Protein AF-0000000072455694 (afdb_homodimer)

Sequence (336 aa):
MALRRCLRFSVVVPRLLLSRSVPSGTLCSPVNTHPGCRSTHLLLRACSSSSPRTDVSYEQLKQLLATRKAVVIDVREPWELREYGFIPGSINVPLGQVDTALQLCPDEFKEKYGGEMPLQTDNIVFTCLAGVRSKNARDLAFSLGYRGVQSYAGGWQDWAKNEEMTQGMALRRCLRFSVVVPRLLLSRSVPSGTLCSPVNTHPGCRSTHLLLRACSSSSPRTDVSYEQLKQLLATRKAVVIDVREPWELREYGFIPGSINVPLGQVDTALQLCPDEFKEKYGGEMPLQTDNIVFTCLAGVRSKNARDLAFSLGYRGVQSYAGGWQDWAKNEEMTQG

Foldseek 3Di:
DDDPVPDPDDPPPDDDDDPPPDDDDDPPDPDPPVPPPPPPPPPPPPPPPPVPQQADELVRVVVCQVVVQEAEEEQDDPVCCVVPNDDPRHWYHHLVCLLVLLVDDQVVNCVVTVDGRDDLAGAYEYAYAAQPSRVVSQVSSVVVRRDNHHYHRRHPVNNVVVVVVVVD/DDDPPPDPPPDDPDDDDDDDDDDDDDDDDPDPPVPPPPPPPPPPPPPPCPVPQQADELVRVVVCQVVVQEAEEEQDDPVCCVVPNDDPRHWYHHLVCLLVLLVDDQVVNCVVTVDGRDDLAGAYEYAYAAQPSRVVSQVSSVVVRRDNYHYHRRHPVNNVVVVVVVVD

Secondary structure (DSSP, 8-state):
------------PPP---------------------------------------B--HHHHHHHHHHT-SEEEE-S-HHHHHHH---TTPEE--HHHHHHHTTS-HHHHHHHHSSPPPPTTSEEEEE-SSSHHHHHHHHHHHHTT--EEEEETTHHHHHHHHHHHHH-/------------------------------------------------------B--HHHHHHHHHHT-SEEEE-S-HHHHHHH---TTPEE--HHHHHHHTTS-HHHHHHHHSSPPPPTTSEEEEE-SSSHHHHHHHHHHHHTT--EEEEETTHHHHHHHHHHHHH-

Solvent-accessible surface area (backbone atoms only — not comparable to full-atom values): 20156 Å² total; per-residue (Å²): 139,83,82,82,76,82,82,78,85,78,81,74,79,80,83,78,70,81,68,78,78,77,83,82,78,82,81,76,76,77,77,79,74,77,72,79,74,73,72,68,72,67,69,67,67,68,69,70,67,67,65,73,77,46,61,44,52,70,68,55,48,54,49,33,60,73,68,64,64,41,50,36,35,32,30,45,45,62,45,55,36,74,71,75,49,73,67,88,88,47,30,61,44,32,55,94,42,42,75,61,53,77,66,49,57,54,68,58,31,27,70,60,32,67,39,81,57,78,54,57,78,41,36,32,36,21,22,22,60,68,19,65,64,8,47,54,47,30,53,51,43,41,74,74,62,34,69,39,54,24,15,27,44,51,18,46,58,45,49,53,54,52,51,54,60,66,76,98,143,85,70,90,71,81,79,76,82,70,80,77,71,77,77,81,86,78,86,80,88,81,88,81,81,80,80,76,76,75,78,78,72,73,69,76,72,68,72,67,71,67,68,69,66,70,69,70,66,67,64,72,77,46,60,44,52,70,69,55,47,54,49,32,62,74,67,64,65,43,51,37,34,33,30,45,46,62,46,55,36,73,72,75,48,74,67,87,87,46,30,58,44,32,53,94,43,41,76,60,55,77,67,50,56,53,68,58,32,27,70,60,32,67,38,81,56,80,54,56,78,41,34,32,35,21,21,24,61,68,19,64,64,8,47,54,46,29,54,52,42,41,75,73,62,32,68,37,54,23,16,26,45,52,18,48,59,45,49,5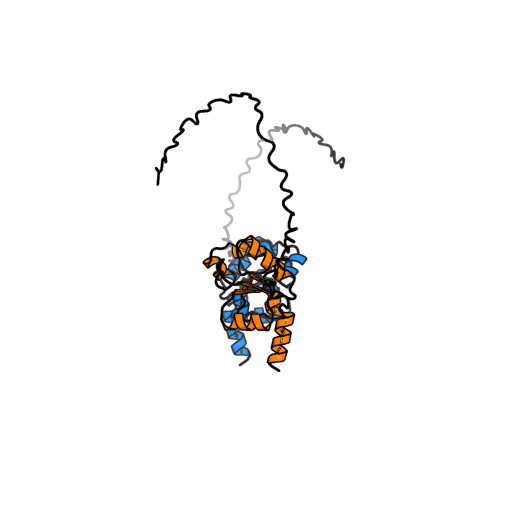3,53,52,50,53,59,65,75,95

Structure (mmCIF, N/CA/C/O backbone):
data_AF-0000000072455694-model_v1
#
loop_
_entity.id
_entity.type
_entity.pdbx_description
1 polymer 'Thiosulfate sulfurtransferase/rhodanese-like domain-containing protein 3'
#
loop_
_atom_site.group_PDB
_atom_site.id
_atom_site.type_symbol
_atom_site.label_atom_id
_atom_site.label_alt_id
_atom_site.label_comp_id
_atom_site.label_asym_id
_atom_site.label_entity_id
_atom_site.label_seq_id
_atom_site.pdbx_PDB_ins_code
_atom_site.Cartn_x
_atom_site.Cartn_y
_atom_site.Cartn_z
_atom_site.occupancy
_atom_site.B_iso_or_equiv
_atom_site.auth_seq_id
_atom_site.auth_comp_id
_atom_site.auth_asym_id
_atom_site.auth_atom_id
_atom_site.pdbx_PDB_model_num
ATOM 1 N N . MET A 1 1 ? -30.641 19.562 -27.625 1 24.5 1 MET A N 1
ATOM 2 C CA . MET A 1 1 ? -30.266 20.359 -28.781 1 24.5 1 MET A CA 1
ATOM 3 C C . MET A 1 1 ? -30.578 21.844 -28.547 1 24.5 1 MET A C 1
ATOM 5 O O . MET A 1 1 ? -31.547 22.375 -29.078 1 24.5 1 MET A O 1
ATOM 9 N N . ALA A 1 2 ? -30.172 22.359 -27.172 1 23.53 2 ALA A N 1
ATOM 10 C CA . ALA A 1 2 ? -30.766 23.5 -26.484 1 23.53 2 ALA A CA 1
ATOM 11 C C . ALA A 1 2 ? -30.344 24.812 -27.141 1 23.53 2 ALA A C 1
ATOM 13 O O . ALA A 1 2 ? -29.203 24.938 -27.609 1 23.53 2 ALA A O 1
ATOM 14 N N . LEU A 1 3 ? -31.188 25.844 -27.406 1 25 3 LEU A N 1
ATOM 15 C CA . LEU A 1 3 ? -31.469 27.078 -28.141 1 25 3 LEU A CA 1
ATOM 16 C C . LEU A 1 3 ? -30.688 28.25 -27.547 1 25 3 LEU A C 1
ATOM 18 O O . LEU A 1 3 ? -31.281 29.141 -26.953 1 25 3 LEU A O 1
ATOM 22 N N . ARG A 1 4 ? -29.5 28.094 -26.766 1 25.12 4 ARG A N 1
ATOM 23 C CA . ARG A 1 4 ? -29.047 29.25 -25.984 1 25.12 4 ARG A CA 1
ATOM 24 C C . ARG A 1 4 ? -28.5 30.344 -26.891 1 25.12 4 ARG A C 1
ATOM 26 O O . ARG A 1 4 ? -27.344 30.281 -27.312 1 25.12 4 ARG A O 1
ATOM 33 N N . ARG A 1 5 ? -29.281 31.031 -27.797 1 22.92 5 ARG A N 1
ATOM 34 C CA . ARG A 1 5 ? -28.891 31.938 -28.875 1 22.92 5 ARG A CA 1
ATOM 35 C C . ARG A 1 5 ? -28.531 33.312 -28.344 1 22.92 5 ARG A C 1
ATOM 37 O O . ARG A 1 5 ? -29.344 34.25 -28.406 1 22.92 5 ARG A O 1
ATOM 44 N N . CYS A 1 6 ? -27.906 33.406 -26.984 1 28.66 6 CYS A N 1
ATOM 45 C CA . CYS A 1 6 ? -27.969 34.75 -26.406 1 28.66 6 CYS A CA 1
ATOM 46 C C . CYS A 1 6 ? -27.328 35.781 -27.328 1 28.66 6 CYS A C 1
ATOM 48 O O . CYS A 1 6 ? -26.312 35.5 -27.969 1 28.66 6 CYS A O 1
ATOM 50 N N . LEU A 1 7 ? -27.891 37.062 -27.5 1 22.89 7 LEU A N 1
ATOM 51 C CA . LEU A 1 7 ? -27.969 38.281 -28.328 1 22.89 7 LEU A CA 1
ATOM 52 C C . LEU A 1 7 ? -26.719 39.125 -28.172 1 22.89 7 LEU A C 1
ATOM 54 O O . LEU A 1 7 ? -26.281 39.375 -27.047 1 22.89 7 LEU A O 1
ATOM 58 N N . ARG A 1 8 ? -25.781 39.25 -29.172 1 28.02 8 ARG A N 1
ATOM 59 C CA . ARG A 1 8 ? -24.484 39.812 -29.547 1 28.02 8 ARG A CA 1
ATOM 60 C C . ARG A 1 8 ? -24.562 41.344 -29.641 1 28.02 8 ARG A C 1
ATOM 62 O O . ARG A 1 8 ? -23.594 42 -30.078 1 28.02 8 ARG A O 1
ATOM 69 N N . PHE A 1 9 ? -25.484 42.188 -28.797 1 25.22 9 PHE A N 1
ATOM 70 C CA . PHE A 1 9 ? -25.641 43.5 -29.359 1 25.22 9 PHE A CA 1
ATOM 71 C C . PHE A 1 9 ? -24.359 44.312 -29.219 1 25.22 9 PHE A C 1
ATOM 73 O O . PHE A 1 9 ? -23.609 44.125 -28.25 1 25.22 9 PHE A O 1
ATOM 80 N N . SER A 1 10 ? -23.875 45.125 -30.297 1 30.48 10 SER A N 1
ATOM 81 C CA . SER A 1 10 ? -22.781 45.812 -30.953 1 30.48 10 SER A CA 1
ATOM 82 C C . SER A 1 10 ? -22.656 47.25 -30.453 1 30.48 10 SER A C 1
ATOM 84 O O . SER A 1 10 ? -23.188 48.188 -31.062 1 30.48 10 SER A O 1
ATOM 86 N N . VAL A 1 11 ? -22.859 47.562 -29.078 1 27.56 11 VAL A N 1
ATOM 87 C CA . VAL A 1 11 ? -23.109 48.969 -28.797 1 27.56 11 VAL A CA 1
ATOM 88 C C . VAL A 1 11 ? -21.859 49.781 -29.188 1 27.56 11 VAL A C 1
ATOM 90 O O . VAL A 1 11 ? -20.75 49.469 -28.734 1 27.56 11 VAL A O 1
ATOM 93 N N . VAL A 1 12 ? -21.938 50.656 -30.125 1 30.34 12 VAL A N 1
ATOM 94 C CA . VAL A 1 12 ? -21.141 51.531 -30.984 1 30.34 12 VAL A CA 1
ATOM 95 C C . VAL A 1 12 ? -20.609 52.719 -30.141 1 30.34 12 VAL A C 1
ATOM 97 O O . VAL A 1 12 ? -19.922 53.594 -30.672 1 30.34 12 VAL A O 1
ATOM 100 N N . VAL A 1 13 ? -20.531 52.625 -28.766 1 27.92 13 VAL A N 1
ATOM 101 C CA . VAL A 1 13 ? -20.609 53.938 -28.172 1 27.92 13 VAL A CA 1
ATOM 102 C C . VAL A 1 13 ? -19.438 54.781 -28.625 1 27.92 13 VAL A C 1
ATOM 104 O O . VAL A 1 13 ? -18.312 54.281 -28.734 1 27.92 13 VAL A O 1
ATOM 107 N N . PRO A 1 14 ? -19.75 56.125 -28.984 1 30.05 14 PRO A N 1
ATOM 108 C CA . PRO A 1 14 ? -19.078 57.188 -29.719 1 30.05 14 PRO A CA 1
ATOM 109 C C . PRO A 1 14 ? -17.812 57.688 -29.016 1 30.05 14 PRO A C 1
ATOM 111 O O . PRO A 1 14 ? -17.672 57.531 -27.812 1 30.05 14 PRO A O 1
ATOM 114 N N . ARG A 1 15 ? -16.938 58 -29.922 1 26.08 15 ARG A N 1
ATOM 115 C CA . ARG A 1 15 ? -15.547 58.469 -29.969 1 26.08 15 ARG A CA 1
ATOM 116 C C . ARG A 1 15 ? -15.344 59.656 -29.078 1 26.08 15 ARG A C 1
ATOM 118 O O . ARG A 1 15 ? -16.25 60.5 -28.922 1 26.08 15 ARG A O 1
ATOM 125 N N . LEU A 1 16 ? -14.258 59.75 -28.359 1 26.56 16 LEU A N 1
ATOM 126 C CA . LEU A 1 16 ? -13.422 60.281 -27.281 1 26.56 16 LEU A CA 1
ATOM 127 C C . LEU A 1 16 ? -13.07 61.75 -27.531 1 26.56 16 LEU A C 1
ATOM 129 O O . LEU A 1 16 ? -12.219 62.312 -26.844 1 26.56 16 LEU A O 1
ATOM 133 N N . LEU A 1 17 ? -13.938 62.531 -28.328 1 25.11 17 LEU A N 1
ATOM 134 C CA . LEU A 1 17 ? -13.039 63.531 -28.922 1 25.11 17 LEU A CA 1
ATOM 135 C C . LEU A 1 17 ? -12.594 64.562 -27.875 1 25.11 17 LEU A C 1
ATOM 137 O O . LEU A 1 17 ? -11.555 65.188 -28.031 1 25.11 17 LEU A O 1
ATOM 141 N N . LEU A 1 18 ? -13.328 64.688 -26.703 1 23.64 18 LEU A N 1
ATOM 142 C CA . LEU A 1 18 ? -13.438 66.125 -26.406 1 23.64 18 LEU A CA 1
ATOM 143 C C . LEU A 1 18 ? -12.109 66.625 -25.906 1 23.64 18 LEU A C 1
ATOM 145 O O . LEU A 1 18 ? -11.484 66.062 -25.016 1 23.64 18 LEU A O 1
ATOM 149 N N . SER A 1 19 ? -11.477 67.5 -26.703 1 24.59 19 SER A N 1
ATOM 150 C CA . SER A 1 19 ? -10.188 68.188 -26.781 1 24.59 19 SER A CA 1
ATOM 151 C C . SER A 1 19 ? -10 69.188 -25.625 1 24.59 19 SER A C 1
ATOM 153 O O . SER A 1 19 ? -8.914 69.688 -25.422 1 24.59 19 SER A O 1
ATOM 155 N N . ARG A 1 20 ? -11.125 69.375 -24.734 1 24.19 20 ARG A N 1
ATOM 156 C CA . ARG A 1 20 ? -11.109 70.812 -24.438 1 24.19 20 ARG A CA 1
ATOM 157 C C . ARG A 1 20 ? -9.867 71.188 -23.656 1 24.19 20 ARG A C 1
ATOM 159 O O . ARG A 1 20 ? -9.438 70.438 -22.766 1 24.19 20 ARG A O 1
ATOM 166 N N . SER A 1 21 ? -9.109 72.125 -24.141 1 27.7 21 SER A N 1
ATOM 167 C CA . SER A 1 21 ? -7.844 72.812 -23.938 1 27.7 21 SER A CA 1
ATOM 168 C C . SER A 1 21 ? -7.84 73.562 -22.609 1 27.7 21 SER A C 1
ATOM 170 O O . SER A 1 21 ? -8.539 74.562 -22.469 1 27.7 21 SER A O 1
ATOM 172 N N . VAL A 1 22 ? -8.195 72.875 -21.453 1 26.84 22 VAL A N 1
ATOM 173 C CA . VAL A 1 22 ? -8.445 73.688 -20.312 1 26.84 22 VAL A CA 1
ATOM 174 C C . VAL A 1 22 ? -7.207 74.562 -20.031 1 26.84 22 VAL A C 1
ATOM 176 O O . VAL A 1 22 ? -6.086 74.188 -20.375 1 26.84 22 VAL A O 1
ATOM 179 N N . PRO A 1 23 ? -7.523 75.75 -19.344 1 26.72 23 PRO A N 1
ATOM 180 C CA . PRO A 1 23 ? -6.895 77.062 -19.172 1 26.72 23 PRO A CA 1
ATOM 181 C C . PRO A 1 23 ? -5.645 77 -18.281 1 26.72 23 PRO A C 1
ATOM 183 O O . PRO A 1 23 ? -5.449 76 -17.547 1 26.72 23 PRO A O 1
ATOM 186 N N . SER A 1 24 ? -4.762 78 -18.406 1 27.52 24 SER A N 1
ATOM 187 C CA . SER A 1 24 ? -3.371 78.375 -18.219 1 27.52 24 SER A CA 1
ATOM 188 C C . SER A 1 24 ? -3.076 78.688 -16.75 1 27.52 24 SER A C 1
ATOM 190 O O . SER A 1 24 ? -1.951 79.062 -16.406 1 27.52 24 SER A O 1
ATOM 192 N N . GLY A 1 25 ? -4.113 78.438 -15.828 1 22.97 25 GLY A N 1
ATOM 193 C CA . GLY A 1 25 ? -3.984 79.5 -14.82 1 22.97 25 GLY A CA 1
ATOM 194 C C . GLY A 1 25 ? -2.627 79.5 -14.141 1 22.97 25 GLY A C 1
ATOM 195 O O . GLY A 1 25 ? -1.792 78.625 -14.406 1 22.97 25 GLY A O 1
ATOM 196 N N . THR A 1 26 ? -2.715 79.938 -12.734 1 26.88 26 THR A N 1
ATOM 197 C CA . THR A 1 26 ? -2.086 80.875 -11.805 1 26.88 26 THR A CA 1
ATOM 198 C C . THR A 1 26 ? -0.886 80.188 -11.117 1 26.88 26 THR A C 1
ATOM 200 O O . THR A 1 26 ? -0.909 79 -10.812 1 26.88 26 THR A O 1
ATOM 203 N N . LEU A 1 27 ? 0.328 80.75 -11.258 1 28.98 27 LEU A N 1
ATOM 204 C CA . LEU A 1 27 ? 1.731 80.5 -10.938 1 28.98 27 LEU A CA 1
ATOM 205 C C . LEU A 1 27 ? 1.935 80.438 -9.43 1 28.98 27 LEU A C 1
ATOM 207 O O . LEU A 1 27 ? 3.07 80.375 -8.953 1 28.98 27 LEU A O 1
ATOM 211 N N . CYS A 1 28 ? 0.891 79.938 -8.594 1 26.73 28 CYS A N 1
ATOM 212 C CA . CYS A 1 28 ? 1.132 80.312 -7.207 1 26.73 28 CYS A CA 1
ATOM 213 C C . CYS A 1 28 ? 2.447 79.75 -6.695 1 26.73 28 CYS A C 1
ATOM 215 O O . CYS A 1 28 ? 2.805 78.625 -7.027 1 26.73 28 CYS A O 1
ATOM 217 N N . SER A 1 29 ? 3.354 80.625 -6.164 1 27.62 29 SER A N 1
ATOM 218 C CA . SER A 1 29 ? 4.715 80.562 -5.645 1 27.62 29 SER A CA 1
ATOM 219 C C . SER A 1 29 ? 4.836 79.562 -4.516 1 27.62 29 SER A C 1
ATOM 221 O O . SER A 1 29 ? 4.098 79.625 -3.529 1 27.62 29 SER A O 1
ATOM 223 N N . PRO A 1 30 ? 5.102 78.312 -4.785 1 29.44 30 PRO A N 1
ATOM 224 C CA . PRO A 1 30 ? 5.125 77.25 -3.754 1 29.44 30 PRO A CA 1
ATOM 225 C C . PRO A 1 30 ? 6.141 77.5 -2.648 1 29.44 30 PRO A C 1
ATOM 227 O O . PRO A 1 30 ? 7.227 78.062 -2.92 1 29.44 30 PRO A O 1
ATOM 230 N N . VAL A 1 31 ? 5.633 78.125 -1.54 1 32.09 31 VAL A N 1
ATOM 231 C CA . VAL A 1 31 ? 6.395 78.312 -0.31 1 32.09 31 VAL A CA 1
ATOM 232 C C . VAL A 1 31 ? 7.113 77.062 0.062 1 32.09 31 VAL A C 1
ATOM 234 O O . VAL A 1 31 ? 6.539 75.938 -0.05 1 32.09 31 VAL A O 1
ATOM 237 N N . ASN A 1 32 ? 8.445 77 0.027 1 25.64 32 ASN A N 1
ATOM 238 C CA . ASN A 1 32 ? 9.477 75.938 0.203 1 25.64 32 ASN A CA 1
ATOM 239 C C . ASN A 1 32 ? 9.43 75.375 1.602 1 25.64 32 ASN A C 1
ATOM 241 O O . ASN A 1 32 ? 9.938 75.938 2.557 1 25.64 32 ASN A O 1
ATOM 245 N N . THR A 1 33 ? 8.273 75.312 2.375 1 31.38 33 THR A N 1
ATOM 246 C CA . THR A 1 33 ? 8.516 75 3.766 1 31.38 33 THR A CA 1
ATOM 247 C C . THR A 1 33 ? 9.188 73.625 3.859 1 31.38 33 THR A C 1
ATOM 249 O O . THR A 1 33 ? 8.703 72.625 3.275 1 31.38 33 THR A O 1
ATOM 252 N N . HIS A 1 34 ? 10.477 73.562 4.074 1 29.58 34 HIS A N 1
ATOM 253 C CA . HIS A 1 34 ? 11.344 72.375 4.246 1 29.58 34 HIS A CA 1
ATOM 254 C C . HIS A 1 34 ? 10.852 71.5 5.387 1 29.58 34 HIS A C 1
ATOM 256 O O . HIS A 1 34 ? 10.758 71.938 6.531 1 29.58 34 HIS A O 1
ATOM 262 N N . PRO A 1 35 ? 9.617 70.938 5.426 1 32.31 35 PRO A N 1
ATOM 263 C CA . PRO A 1 35 ? 9.336 70.188 6.66 1 32.31 35 PRO A CA 1
ATOM 264 C C . PRO A 1 35 ? 10.445 69.188 7.023 1 32.31 35 PRO A C 1
ATOM 266 O O . PRO A 1 35 ? 11.195 68.75 6.148 1 32.31 35 PRO A O 1
ATOM 269 N N . GLY A 1 36 ? 11.141 69.312 8.25 1 32.91 36 GLY A N 1
ATOM 270 C CA . GLY A 1 36 ? 12.031 68.375 8.898 1 32.91 36 GLY A CA 1
ATOM 271 C C . GLY A 1 36 ? 11.578 66.938 8.742 1 32.91 36 GLY A C 1
ATOM 272 O O . GLY A 1 36 ? 10.406 66.625 8.938 1 32.91 36 GLY A O 1
ATOM 273 N N . CYS A 1 37 ? 12.07 66.25 7.77 1 31.78 37 CYS A N 1
ATOM 274 C CA . CYS A 1 37 ? 11.797 64.875 7.461 1 31.78 37 CYS A CA 1
ATOM 275 C C . CYS A 1 37 ? 11.945 64 8.695 1 31.78 37 CYS A C 1
ATOM 277 O O . CYS A 1 37 ? 13.047 63.844 9.219 1 31.78 37 CYS A O 1
ATOM 279 N N . ARG A 1 38 ? 11.078 64.25 9.789 1 36.03 38 ARG A N 1
ATOM 280 C CA . ARG A 1 38 ? 11.094 63.188 10.805 1 36.03 38 ARG A CA 1
ATOM 281 C C . ARG A 1 38 ? 11.266 61.812 10.172 1 36.03 38 ARG A C 1
ATOM 283 O O . ARG A 1 38 ? 10.531 61.469 9.25 1 36.03 38 ARG A O 1
ATOM 290 N N . SER A 1 39 ? 12.531 61.438 10.094 1 36.34 39 SER A N 1
ATOM 291 C CA . SER A 1 39 ? 12.875 60.062 9.75 1 36.34 39 SER A CA 1
ATOM 292 C C . SER A 1 39 ? 11.953 59.062 10.445 1 36.34 39 SER A C 1
ATOM 294 O O . SER A 1 39 ? 11.992 58.938 11.672 1 36.34 39 SER A O 1
ATOM 296 N N . THR A 1 40 ? 10.68 59.156 10.125 1 37.78 40 THR A N 1
ATOM 297 C CA . THR A 1 40 ? 9.922 57.969 10.57 1 37.78 40 THR A CA 1
ATOM 298 C C . THR A 1 40 ? 10.742 56.719 10.391 1 37.78 40 THR A C 1
ATOM 300 O O . THR A 1 40 ? 11.109 56.344 9.273 1 37.78 40 THR A O 1
ATOM 303 N N . HIS A 1 41 ? 11.727 56.531 11.336 1 40.12 41 HIS A N 1
ATOM 304 C CA . HIS A 1 41 ? 12.18 55.156 11.43 1 40.12 41 HIS A CA 1
ATOM 305 C C . HIS A 1 41 ? 11.031 54.156 11.188 1 40.12 41 HIS A C 1
ATOM 307 O O . HIS A 1 41 ? 10.102 54.094 11.992 1 40.12 41 HIS A O 1
ATOM 313 N N . LEU A 1 42 ? 10.562 54.188 9.938 1 39.38 42 LEU A N 1
ATOM 314 C CA . LEU A 1 42 ? 9.773 53 9.648 1 39.38 42 LEU A CA 1
ATOM 315 C C . LEU A 1 42 ? 10.398 51.781 10.305 1 39.38 42 LEU A C 1
ATOM 317 O O . LEU A 1 42 ? 11.516 51.375 9.969 1 39.38 42 LEU A O 1
ATOM 321 N N . LEU A 1 43 ? 10.344 51.781 11.633 1 37.94 43 LEU A N 1
ATOM 322 C CA . LEU A 1 43 ? 10.547 50.438 12.172 1 37.94 43 LEU A CA 1
ATOM 323 C C . LEU A 1 43 ? 9.984 49.375 11.234 1 37.94 43 LEU A C 1
ATOM 325 O O . LEU A 1 43 ? 8.773 49.344 10.992 1 37.94 43 LEU A O 1
ATOM 329 N N . LEU A 1 44 ? 10.68 49.312 10.148 1 37.91 44 LEU A N 1
ATOM 330 C CA . LEU A 1 44 ? 10.422 48.031 9.477 1 37.91 44 LEU A CA 1
ATOM 331 C C . LEU A 1 44 ? 10.266 46.906 10.492 1 37.91 44 LEU A C 1
ATOM 333 O O . LEU A 1 44 ? 11.219 46.562 11.188 1 37.91 44 LEU A O 1
ATOM 337 N N . ARG A 1 45 ? 9.25 47.031 11.336 1 38.84 45 ARG A N 1
ATOM 338 C CA . ARG A 1 45 ? 8.922 45.781 11.984 1 38.84 45 ARG A CA 1
ATOM 339 C C . ARG A 1 45 ? 9.203 44.594 11.055 1 38.84 45 ARG A C 1
ATOM 341 O O . ARG A 1 45 ? 8.633 44.5 9.961 1 38.84 45 ARG A O 1
ATOM 348 N N . ALA A 1 46 ? 10.43 44.188 10.992 1 37.78 46 ALA A N 1
ATOM 349 C CA . ALA A 1 46 ? 10.648 42.812 10.492 1 37.78 46 ALA A CA 1
ATOM 350 C C . ALA A 1 46 ? 9.5 41.906 10.875 1 37.78 46 ALA A C 1
ATOM 352 O O . ALA A 1 46 ? 9.219 41.688 12.055 1 37.78 46 ALA A O 1
ATOM 353 N N . CYS A 1 47 ? 8.359 42.125 10.281 1 41.34 47 CYS A N 1
ATOM 354 C CA . CYS A 1 47 ? 7.438 41 10.367 1 41.34 47 CYS A CA 1
ATOM 355 C C . CYS A 1 47 ? 8.195 39.688 10.383 1 41.34 47 CYS A C 1
ATOM 357 O O . CYS A 1 47 ? 8.867 39.344 9.406 1 41.34 47 CYS A O 1
ATOM 359 N N . SER A 1 48 ? 8.984 39.469 11.406 1 37.34 48 SER A N 1
ATOM 360 C CA . SER A 1 48 ? 9.336 38.062 11.547 1 37.34 48 SER A CA 1
ATOM 361 C C . SER A 1 48 ? 8.234 37.156 11.008 1 37.34 48 SER A C 1
ATOM 363 O O . SER A 1 48 ? 7.129 37.094 11.555 1 37.34 48 SER A O 1
ATOM 365 N N . SER A 1 49 ? 7.902 37.219 9.781 1 38.16 49 SER A N 1
ATOM 366 C CA . SER A 1 49 ? 7.113 36.156 9.188 1 38.16 49 SER A CA 1
ATOM 367 C C . SER A 1 49 ? 7.398 34.812 9.875 1 38.16 49 SER A C 1
ATOM 369 O O . SER A 1 49 ? 8.484 34.25 9.711 1 38.16 49 SER A O 1
ATOM 371 N N . SER A 1 50 ? 7.285 34.719 11.133 1 37.75 50 SER A N 1
ATOM 372 C CA . SER A 1 50 ? 7.27 33.344 11.625 1 37.75 50 SER A CA 1
ATOM 373 C C . SER A 1 50 ? 6.699 32.375 10.578 1 37.75 50 SER A C 1
ATOM 375 O O . SER A 1 50 ? 5.555 32.562 10.148 1 37.75 50 SER A O 1
ATOM 377 N N . SER A 1 51 ? 7.398 32.062 9.633 1 44.03 51 SER A N 1
ATOM 378 C CA . SER A 1 51 ? 6.98 31.016 8.703 1 44.03 51 SER A CA 1
ATOM 379 C C . SER A 1 51 ? 6.035 30.031 9.375 1 44.03 51 SER A C 1
ATOM 381 O O . SER A 1 51 ? 6.305 29.562 10.484 1 44.03 51 SER A O 1
ATOM 383 N N . PRO A 1 52 ? 4.703 30.156 9.281 1 52.03 52 PRO A N 1
ATOM 384 C CA . PRO A 1 52 ? 3.811 29.172 9.898 1 52.03 52 PRO A CA 1
ATOM 385 C C . PRO A 1 52 ? 4.496 27.828 10.148 1 52.03 52 PRO A C 1
ATOM 387 O O . PRO A 1 52 ? 5.41 27.453 9.406 1 52.03 52 PRO A O 1
ATOM 390 N N . ARG A 1 53 ? 4.781 27.5 11.453 1 60.34 53 ARG A N 1
ATOM 391 C CA . ARG A 1 53 ? 5.43 26.25 11.852 1 60.34 53 ARG A CA 1
ATOM 392 C C . ARG A 1 53 ? 4.961 25.094 10.977 1 60.34 53 ARG A C 1
ATOM 394 O O . ARG A 1 53 ? 3.834 24.609 11.125 1 60.34 53 ARG A O 1
ATOM 401 N N . THR A 1 54 ? 5.594 24.953 9.891 1 81.62 54 THR A N 1
ATOM 402 C CA . THR A 1 54 ? 5.293 23.938 8.883 1 81.62 54 THR A CA 1
ATOM 403 C C . THR A 1 54 ? 5.668 22.547 9.383 1 81.62 54 THR A C 1
ATOM 405 O O . THR A 1 54 ? 5.262 21.547 8.797 1 81.62 54 THR A O 1
ATOM 408 N N . ASP A 1 55 ? 6.297 22.516 10.641 1 91.44 55 ASP A N 1
ATOM 409 C CA . ASP A 1 55 ? 6.684 21.219 11.188 1 91.44 55 ASP A CA 1
ATOM 410 C C . ASP A 1 55 ? 5.965 20.953 12.516 1 91.44 55 ASP A C 1
ATOM 412 O O . ASP A 1 55 ? 5.781 21.859 13.32 1 91.44 55 ASP A O 1
ATOM 416 N N . VAL A 1 56 ? 5.586 19.797 12.734 1 95.94 56 VAL A N 1
ATOM 417 C CA . VAL A 1 56 ? 4.902 19.359 13.945 1 95.94 56 VAL A CA 1
ATOM 418 C C . VAL A 1 56 ? 5.84 18.484 14.781 1 95.94 56 VAL A C 1
ATOM 420 O O . VAL A 1 56 ? 6.578 17.656 14.242 1 95.94 56 VAL A O 1
ATOM 423 N N . SER A 1 57 ? 5.863 18.75 16.125 1 96.31 57 SER A N 1
ATOM 424 C CA . SER A 1 57 ? 6.637 17.906 17.031 1 96.31 57 SER A CA 1
ATOM 425 C C . SER A 1 57 ? 5.887 16.625 17.375 1 96.31 57 SER A C 1
ATOM 427 O O . SER A 1 57 ? 4.703 16.484 17.047 1 96.31 57 SER A O 1
ATOM 429 N N . TYR A 1 58 ? 6.648 15.742 18.125 1 97.62 58 TYR A N 1
ATOM 430 C CA . TYR A 1 58 ? 6.055 14.492 18.578 1 97.62 58 TYR A CA 1
ATOM 431 C C . TYR A 1 58 ? 4.848 14.758 19.469 1 97.62 58 TYR A C 1
ATOM 433 O O . TYR A 1 58 ? 3.777 14.18 19.266 1 97.62 58 TYR A O 1
ATOM 441 N N . GLU A 1 59 ? 5.016 15.609 20.438 1 96.88 59 GLU A N 1
ATOM 442 C CA . GLU A 1 59 ? 3.955 15.898 21.391 1 96.88 59 GLU A CA 1
ATOM 443 C C . GLU A 1 59 ? 2.73 16.484 20.703 1 96.88 59 GLU A C 1
ATOM 445 O O . GLU A 1 59 ? 1.596 16.125 21.016 1 96.88 59 GLU A O 1
ATOM 450 N N . GLN A 1 60 ? 3.01 17.375 19.844 1 96.81 60 GLN A N 1
ATOM 451 C CA . GLN A 1 60 ? 1.919 17.984 19.109 1 96.81 60 GLN A CA 1
ATOM 452 C C . GLN A 1 60 ? 1.177 16.969 18.25 1 96.81 60 GLN A C 1
ATOM 454 O O . GLN A 1 60 ? -0.055 16.938 18.234 1 96.81 60 GLN A O 1
ATOM 459 N N . LEU A 1 61 ? 1.937 16.109 17.547 1 97.69 61 LEU A N 1
ATOM 460 C CA . LEU A 1 61 ? 1.317 15.086 16.703 1 97.69 61 LEU A CA 1
ATOM 461 C C . LEU A 1 61 ? 0.474 14.133 17.547 1 97.69 61 LEU A C 1
ATOM 463 O O . LEU A 1 61 ? -0.642 13.773 17.156 1 97.69 61 LEU A O 1
ATOM 467 N N . LYS A 1 62 ? 1.021 13.711 18.609 1 97 62 LYS A N 1
ATOM 468 C CA . LYS A 1 62 ? 0.297 12.812 19.5 1 97 62 LYS A CA 1
ATOM 469 C C . LYS A 1 62 ? -1.036 13.422 19.922 1 97 62 LYS A C 1
ATOM 471 O O . LYS A 1 62 ? -2.057 12.727 19.953 1 97 62 LYS A O 1
ATOM 476 N N . GLN A 1 63 ? -1.054 14.695 20.281 1 96.88 63 GLN A N 1
ATOM 477 C CA . GLN A 1 63 ? -2.273 15.391 20.688 1 96.88 63 GLN A CA 1
ATOM 478 C C . GLN A 1 63 ? -3.266 15.469 19.531 1 96.88 63 GLN A C 1
ATOM 480 O O . GLN A 1 63 ? -4.465 15.258 19.719 1 96.88 63 GLN A O 1
ATOM 485 N N . LEU A 1 64 ? -2.764 15.852 18.359 1 96.75 64 LEU A N 1
ATOM 486 C CA . LEU A 1 64 ? -3.611 15.945 17.172 1 96.75 64 LEU A CA 1
ATOM 487 C C . LEU A 1 64 ? -4.285 14.609 16.891 1 96.75 64 LEU A C 1
ATOM 489 O O . LEU A 1 64 ? -5.465 14.57 16.516 1 96.75 64 LEU A O 1
ATOM 493 N N . LEU A 1 65 ? -3.516 13.5 17 1 96.94 65 LEU A N 1
ATOM 494 C CA . LEU A 1 65 ? -4.039 12.156 16.781 1 96.94 65 LEU A CA 1
ATOM 495 C C . LEU A 1 65 ? -5.082 11.797 17.844 1 96.94 65 LEU A C 1
ATOM 497 O O . LEU A 1 65 ? -6.141 11.258 17.516 1 96.94 65 LEU A O 1
ATOM 501 N N . ALA A 1 66 ? -4.812 12.172 19.047 1 96.44 66 ALA A N 1
ATOM 502 C CA . ALA A 1 66 ? -5.699 11.844 20.172 1 96.44 66 ALA A CA 1
ATOM 503 C C . ALA A 1 66 ? -7.027 12.578 20.047 1 96.44 66 ALA A C 1
ATOM 505 O O . ALA A 1 66 ? -8.078 12.047 20.406 1 96.44 66 ALA A O 1
ATOM 506 N N . THR A 1 67 ? -7.016 13.805 19.516 1 97 67 THR A N 1
ATOM 507 C CA . THR A 1 67 ? -8.203 14.641 19.469 1 97 67 THR A CA 1
ATOM 508 C C . THR A 1 67 ? -8.852 14.57 18.078 1 97 67 THR A C 1
ATOM 510 O O . THR A 1 67 ? -9.891 15.188 17.844 1 97 67 THR A O 1
ATOM 513 N N . ARG A 1 68 ? -8.266 13.867 17.125 1 95.62 68 ARG A N 1
ATOM 514 C CA . ARG A 1 68 ? -8.75 13.727 15.75 1 95.62 68 ARG A CA 1
ATOM 515 C C . ARG A 1 68 ? -8.922 15.086 15.086 1 95.62 68 ARG A C 1
ATOM 517 O O . ARG A 1 68 ? -9.922 15.328 14.406 1 95.62 68 ARG A O 1
ATOM 524 N N . LYS A 1 69 ? -7.957 15.945 15.266 1 96.44 69 LYS A N 1
ATOM 525 C CA . LYS A 1 69 ? -8.039 17.312 14.734 1 96.44 69 LYS A CA 1
ATOM 526 C C . LYS A 1 69 ? -7.195 17.453 13.477 1 96.44 69 LYS A C 1
ATOM 528 O O . LYS A 1 69 ? -7.074 18.562 12.93 1 96.44 69 LYS A O 1
ATOM 533 N N . ALA A 1 70 ? -6.594 16.375 13.078 1 97.06 70 ALA A N 1
ATOM 534 C CA . ALA A 1 70 ? -5.801 16.391 11.852 1 97.06 70 ALA A CA 1
ATOM 535 C C . ALA A 1 70 ? -5.844 15.039 11.148 1 97.06 70 ALA A C 1
ATOM 537 O O . ALA A 1 70 ? -6.012 14.008 11.789 1 97.06 70 ALA A O 1
ATOM 538 N N . VAL A 1 71 ? -5.773 15.133 9.859 1 98.25 71 VAL A N 1
ATOM 539 C CA . VAL A 1 71 ? -5.523 13.93 9.07 1 98.25 71 VAL A CA 1
ATOM 540 C C . VAL A 1 71 ? -4.02 13.711 8.93 1 98.25 71 VAL A C 1
ATOM 542 O O . VAL A 1 71 ? -3.301 14.578 8.438 1 98.25 71 VAL A O 1
ATOM 545 N N . VAL A 1 72 ? -3.535 12.594 9.43 1 98.69 72 VAL A N 1
ATOM 546 C CA . VAL A 1 72 ? -2.115 12.273 9.328 1 98.69 72 VAL A CA 1
ATOM 547 C C . VAL A 1 72 ? -1.879 11.32 8.164 1 98.69 72 VAL A C 1
ATOM 549 O O . VAL A 1 72 ? -2.496 10.25 8.094 1 98.69 72 VAL A O 1
ATOM 552 N N . ILE A 1 73 ? -1.031 11.742 7.234 1 98.81 73 ILE A N 1
ATOM 553 C CA . ILE A 1 73 ? -0.77 10.961 6.027 1 98.81 73 ILE A CA 1
ATOM 554 C C . ILE A 1 73 ? 0.697 10.539 5.996 1 98.81 73 ILE A C 1
ATOM 556 O O . ILE A 1 73 ? 1.593 11.383 5.965 1 98.81 73 ILE A O 1
ATOM 560 N N . ASP A 1 74 ? 0.89 9.234 6.059 1 98.81 74 ASP A N 1
ATOM 561 C CA . ASP A 1 74 ? 2.211 8.641 5.863 1 98.81 74 ASP A CA 1
ATOM 562 C C . ASP A 1 74 ? 2.504 8.438 4.379 1 98.81 74 ASP A C 1
ATOM 564 O O . ASP A 1 74 ? 1.79 7.703 3.695 1 98.81 74 ASP A O 1
ATOM 568 N N . VAL A 1 75 ? 3.635 9.047 3.908 1 98.88 75 VAL A N 1
ATOM 569 C CA . VAL A 1 75 ? 3.834 9.102 2.465 1 98.88 75 VAL A CA 1
ATOM 570 C C . VAL A 1 75 ? 4.879 8.07 2.049 1 98.88 75 VAL A C 1
ATOM 572 O O . VAL A 1 75 ? 5.367 8.094 0.915 1 98.88 75 VAL A O 1
ATOM 575 N N . ARG A 1 76 ? 5.297 7.133 2.848 1 98.75 76 ARG A N 1
ATOM 576 C CA . ARG A 1 76 ? 6.203 6.043 2.504 1 98.75 76 ARG A CA 1
ATOM 577 C C . ARG A 1 76 ? 5.5 5 1.642 1 98.75 76 ARG A C 1
ATOM 579 O O . ARG A 1 76 ? 4.273 5.016 1.513 1 98.75 76 ARG A O 1
ATOM 586 N N . GLU A 1 77 ? 6.301 4.195 1.08 1 98.31 77 GLU A N 1
ATOM 587 C CA . GLU A 1 77 ? 5.719 3.057 0.375 1 98.31 77 GLU A CA 1
ATOM 588 C C . GLU A 1 77 ? 5.062 2.082 1.349 1 98.31 77 GLU A C 1
ATOM 590 O O . GLU A 1 77 ? 5.562 1.867 2.453 1 98.31 77 GLU A O 1
ATOM 595 N N . PRO A 1 78 ? 3.963 1.39 0.904 1 98.5 78 PRO A N 1
ATOM 596 C CA . PRO A 1 78 ? 3.197 0.539 1.818 1 98.5 78 PRO A CA 1
ATOM 597 C C . PRO A 1 78 ? 4.055 -0.549 2.467 1 98.5 78 PRO A C 1
ATOM 599 O O . PRO A 1 78 ? 3.857 -0.875 3.639 1 98.5 78 PRO A O 1
ATOM 602 N N . TRP A 1 79 ? 5.008 -1.105 1.73 1 97.19 79 TRP A N 1
ATOM 603 C CA . TRP A 1 79 ? 5.816 -2.193 2.271 1 97.19 79 TRP A CA 1
ATOM 604 C C . TRP A 1 79 ? 6.656 -1.712 3.451 1 97.19 79 TRP A C 1
ATOM 606 O O . TRP A 1 79 ? 6.934 -2.479 4.375 1 97.19 79 TRP A O 1
ATOM 616 N N . GLU A 1 80 ? 7.102 -0.443 3.477 1 97.62 80 GLU A N 1
ATOM 617 C CA . GLU A 1 80 ? 7.852 0.131 4.59 1 97.62 80 GLU A CA 1
ATOM 618 C C . GLU A 1 80 ? 7.035 0.101 5.879 1 97.62 80 GLU A C 1
ATOM 620 O O . GLU A 1 80 ? 7.57 -0.183 6.953 1 97.62 80 GLU A O 1
ATOM 625 N N . LEU A 1 81 ? 5.773 0.398 5.754 1 97.88 81 LEU A N 1
ATOM 626 C CA . LEU A 1 81 ? 4.895 0.406 6.918 1 97.88 81 LEU A CA 1
ATOM 627 C C . LEU A 1 81 ? 4.711 -1.004 7.473 1 97.88 81 LEU A C 1
ATOM 629 O O . LEU A 1 81 ? 4.699 -1.201 8.688 1 97.88 81 LEU A O 1
ATOM 633 N N . ARG A 1 82 ? 4.574 -1.931 6.559 1 94.81 82 ARG A N 1
ATOM 634 C CA . ARG A 1 82 ? 4.41 -3.322 6.969 1 94.81 82 ARG A CA 1
ATOM 635 C C . ARG A 1 82 ? 5.668 -3.844 7.648 1 94.81 82 ARG A C 1
ATOM 637 O O . ARG A 1 82 ? 5.59 -4.609 8.617 1 94.81 82 ARG A O 1
ATOM 644 N N . GLU A 1 83 ? 6.785 -3.363 7.16 1 94.19 83 GLU A N 1
ATOM 645 C CA . GLU A 1 83 ? 8.062 -3.895 7.629 1 94.19 83 GLU A CA 1
ATOM 646 C C . GLU A 1 83 ? 8.492 -3.223 8.93 1 94.19 83 GLU A C 1
ATOM 648 O O . GLU A 1 83 ? 8.961 -3.891 9.852 1 94.19 83 GLU A O 1
ATOM 653 N N . TYR A 1 84 ? 8.266 -1.905 9.031 1 94.88 84 TYR A N 1
ATOM 654 C CA . TYR A 1 84 ? 8.898 -1.183 10.133 1 94.88 84 TYR A CA 1
ATOM 655 C C . TYR A 1 84 ? 7.863 -0.666 11.117 1 94.88 84 TYR A C 1
ATOM 657 O O . TYR A 1 84 ? 8.195 -0.302 12.25 1 94.88 84 TYR A O 1
ATOM 665 N N . GLY A 1 85 ? 6.668 -0.635 10.609 1 95.06 85 GLY A N 1
ATOM 666 C CA . GLY A 1 85 ? 5.633 -0.073 11.461 1 95.06 85 GLY A CA 1
ATOM 667 C C . GLY 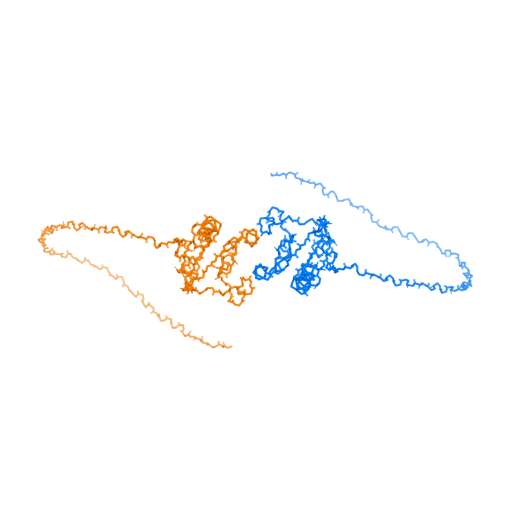A 1 85 ? 5.117 1.268 10.969 1 95.06 85 GLY A C 1
ATOM 668 O O . GLY A 1 85 ? 5.656 1.834 10.016 1 95.06 85 GLY A O 1
ATOM 669 N N . PHE A 1 86 ? 4.07 1.688 11.602 1 96.69 86 PHE A N 1
ATOM 670 C CA . PHE A 1 86 ? 3.424 2.93 11.195 1 96.69 86 PHE A CA 1
ATOM 671 C C . PHE A 1 86 ? 2.785 3.627 12.383 1 96.69 86 PHE A C 1
ATOM 673 O O . PHE A 1 86 ? 2.65 3.033 13.461 1 96.69 86 PHE A O 1
ATOM 680 N N . ILE A 1 87 ? 2.488 4.891 12.172 1 97.12 87 ILE A N 1
ATOM 681 C CA . ILE A 1 87 ? 1.783 5.672 13.188 1 97.12 87 ILE A CA 1
ATOM 682 C C . ILE A 1 87 ? 0.303 5.297 13.188 1 97.12 87 ILE A C 1
ATOM 684 O O . ILE A 1 87 ? -0.394 5.488 12.188 1 97.12 87 ILE A O 1
ATOM 688 N N . PRO A 1 88 ? -0.191 4.781 14.383 1 96.31 88 PRO A N 1
ATOM 689 C CA . PRO A 1 88 ? -1.617 4.449 14.43 1 96.31 88 PRO A CA 1
ATOM 690 C C . PRO A 1 88 ? -2.512 5.652 14.148 1 96.31 88 PRO A C 1
ATOM 692 O O . PRO A 1 88 ? -2.256 6.75 14.656 1 96.31 88 PRO A O 1
ATOM 695 N N . GLY A 1 89 ? -3.566 5.418 13.312 1 96.12 89 GLY A N 1
ATOM 696 C CA . GLY A 1 89 ? -4.477 6.5 12.977 1 96.12 89 GLY A CA 1
ATOM 697 C C . GLY A 1 89 ? -4.09 7.242 11.711 1 96.12 89 GLY A C 1
ATOM 698 O O . GLY A 1 89 ? -4.84 8.086 11.227 1 96.12 89 GLY A O 1
ATOM 699 N N . SER A 1 90 ? -2.98 6.93 11.18 1 98.12 90 SER A N 1
ATOM 700 C CA . SER A 1 90 ? -2.531 7.582 9.953 1 98.12 90 SER A CA 1
ATOM 701 C C . SER A 1 90 ? -3.07 6.867 8.719 1 98.12 90 SER A C 1
ATOM 703 O O . SER A 1 90 ? -3.408 5.684 8.781 1 98.12 90 SER A O 1
ATOM 705 N N . ILE A 1 91 ? -3.16 7.613 7.621 1 98.56 91 ILE A N 1
ATOM 706 C CA . ILE A 1 91 ? -3.48 7.094 6.297 1 98.56 91 ILE A CA 1
ATOM 707 C C . ILE A 1 91 ? -2.207 6.984 5.461 1 98.56 91 ILE A C 1
ATOM 709 O O . ILE A 1 91 ? -1.355 7.875 5.5 1 98.56 91 ILE A O 1
ATOM 713 N N . ASN A 1 92 ? -2.09 5.898 4.719 1 98.81 92 ASN A N 1
ATOM 714 C CA . ASN A 1 92 ? -0.916 5.75 3.867 1 98.81 92 ASN A CA 1
ATOM 715 C C . ASN A 1 92 ? -1.217 6.137 2.422 1 98.81 92 ASN A C 1
ATOM 717 O O . ASN A 1 92 ? -2.092 5.547 1.786 1 98.81 92 ASN A O 1
ATOM 721 N N . VAL A 1 93 ? -0.533 7.145 1.946 1 98.81 93 VAL A N 1
ATOM 722 C CA . VAL A 1 93 ? -0.52 7.582 0.554 1 98.81 93 VAL A CA 1
ATOM 723 C C . VAL A 1 93 ? 0.92 7.805 0.096 1 98.81 93 VAL A C 1
ATOM 725 O O . VAL A 1 93 ? 1.519 8.844 0.39 1 98.81 93 VAL A O 1
ATOM 728 N N . PRO A 1 94 ? 1.445 6.887 -0.654 1 98.81 94 PRO A N 1
ATOM 729 C CA . PRO A 1 94 ? 2.828 7.086 -1.094 1 98.81 94 PRO A CA 1
ATOM 730 C C . PRO A 1 94 ? 3.043 8.438 -1.777 1 98.81 94 PRO A C 1
ATOM 732 O O . PRO A 1 94 ? 2.17 8.906 -2.514 1 98.81 94 PRO A O 1
ATOM 735 N N . LEU A 1 95 ? 4.262 8.969 -1.559 1 98.69 95 LEU A N 1
ATOM 736 C CA . LEU A 1 95 ? 4.57 10.297 -2.09 1 98.69 95 LEU A CA 1
ATOM 737 C C . LEU A 1 95 ? 4.254 10.367 -3.58 1 98.69 95 LEU A C 1
ATOM 739 O O . LEU A 1 95 ? 3.688 11.359 -4.051 1 98.69 95 LEU A O 1
ATOM 743 N N . GLY A 1 96 ? 4.586 9.297 -4.305 1 97.62 96 GLY A N 1
ATOM 744 C CA . GLY A 1 96 ? 4.387 9.297 -5.746 1 97.62 96 GLY A CA 1
ATOM 745 C C . GLY A 1 96 ? 2.928 9.367 -6.145 1 97.62 96 GLY A C 1
ATOM 746 O O . GLY A 1 96 ? 2.609 9.633 -7.309 1 97.62 96 GLY A O 1
ATOM 747 N N . GLN A 1 97 ? 2.061 9.195 -5.219 1 98.25 97 GLN A N 1
ATOM 748 C CA . GLN A 1 97 ? 0.633 9.164 -5.516 1 98.25 97 GLN A CA 1
ATOM 749 C C . GLN A 1 97 ? -0.08 10.367 -4.898 1 98.25 97 GLN A C 1
ATOM 751 O O . GLN A 1 97 ? -1.271 10.578 -5.141 1 98.25 97 GLN A O 1
ATOM 756 N N . VAL A 1 98 ? 0.584 11.234 -4.137 1 98.62 98 VAL A N 1
ATOM 757 C CA . VAL A 1 98 ? -0.051 12.297 -3.357 1 98.62 98 VAL A CA 1
ATOM 758 C C . VAL A 1 98 ? -0.76 13.273 -4.289 1 98.62 98 VAL A C 1
ATOM 760 O O . VAL A 1 98 ? -1.908 13.648 -4.047 1 98.62 98 VAL A O 1
ATOM 763 N N . ASP A 1 99 ? -0.15 13.648 -5.359 1 97.88 99 ASP A N 1
ATOM 764 C CA . ASP A 1 99 ? -0.727 14.609 -6.297 1 97.88 99 ASP A CA 1
ATOM 765 C C . ASP A 1 99 ? -2.059 14.109 -6.848 1 97.88 99 ASP A C 1
ATOM 767 O O . ASP A 1 99 ? -3.072 14.805 -6.77 1 97.88 99 ASP A O 1
ATOM 771 N N . THR A 1 100 ? -2.107 12.844 -7.27 1 97.69 100 THR A N 1
ATOM 772 C CA . THR A 1 100 ? -3.322 12.273 -7.844 1 97.69 100 THR A CA 1
ATOM 773 C C . THR A 1 100 ? -4.332 11.945 -6.75 1 97.69 100 THR A C 1
ATOM 775 O O . THR A 1 100 ? -5.535 12.148 -6.926 1 97.69 100 THR A O 1
ATOM 778 N N . ALA A 1 101 ? -3.83 11.477 -5.664 1 98.5 101 ALA A N 1
ATOM 779 C CA . ALA A 1 101 ? -4.703 11.047 -4.574 1 98.5 101 ALA A CA 1
ATOM 780 C C . ALA A 1 101 ? -5.547 12.203 -4.055 1 98.5 101 ALA A C 1
ATOM 782 O O . ALA A 1 101 ? -6.746 12.047 -3.816 1 98.5 101 ALA A O 1
ATOM 783 N N . LEU A 1 102 ? -4.93 13.367 -3.945 1 98.06 102 LEU A N 1
ATOM 784 C CA . LEU A 1 102 ? -5.605 14.523 -3.354 1 98.06 102 LEU A CA 1
ATOM 785 C C . LEU A 1 102 ? -6.543 15.18 -4.359 1 98.06 102 LEU A C 1
ATOM 787 O O . LEU A 1 102 ? -7.172 16.188 -4.059 1 98.06 102 LEU A O 1
ATOM 791 N N . GLN A 1 103 ? -6.707 14.547 -5.531 1 97.19 103 GLN A N 1
ATOM 792 C CA . GLN A 1 103 ? -7.617 15.047 -6.555 1 97.19 103 GLN A CA 1
ATOM 793 C C . GLN A 1 103 ? -8.695 14.023 -6.887 1 97.19 103 GLN A C 1
ATOM 795 O O . GLN A 1 103 ? -9.508 14.234 -7.785 1 97.19 103 GLN A O 1
ATOM 800 N N . LEU A 1 104 ? -8.734 12.977 -6.184 1 97.62 104 LEU A N 1
ATOM 801 C CA . LEU A 1 104 ? -9.75 11.945 -6.371 1 97.62 104 LEU A CA 1
ATOM 802 C C . LEU A 1 104 ? -11.078 12.375 -5.758 1 97.62 104 LEU A C 1
ATOM 804 O O . LEU A 1 104 ? -11.117 13.266 -4.906 1 97.62 104 LEU A O 1
ATOM 808 N N . CYS A 1 105 ? -12.133 11.656 -6.23 1 97.31 105 CYS A N 1
ATOM 809 C CA . CYS A 1 105 ? -13.383 11.789 -5.488 1 97.31 105 CYS A CA 1
ATOM 810 C C . CYS A 1 105 ? -13.289 11.086 -4.141 1 97.31 105 CYS A C 1
ATOM 812 O O . CYS A 1 105 ? -12.586 10.078 -4.004 1 97.31 105 CYS A O 1
ATOM 814 N N . PRO A 1 106 ? -13.992 11.484 -3.227 1 97.62 106 PRO A N 1
ATOM 815 C CA . PRO A 1 106 ? -13.891 10.969 -1.859 1 97.62 106 PRO A CA 1
ATOM 816 C C . PRO A 1 106 ? -14.102 9.453 -1.783 1 97.62 106 PRO A C 1
ATOM 818 O O . PRO A 1 106 ? -13.383 8.766 -1.05 1 97.62 106 PRO A O 1
ATOM 821 N N . ASP A 1 107 ? -14.992 8.93 -2.523 1 97.88 107 ASP A N 1
ATOM 822 C CA . ASP A 1 107 ? -15.273 7.496 -2.482 1 97.88 107 ASP A CA 1
ATOM 823 C C . ASP A 1 107 ? -14.078 6.691 -2.998 1 97.88 107 ASP A C 1
ATOM 825 O O . ASP A 1 107 ? -13.727 5.656 -2.426 1 97.88 107 ASP A O 1
ATOM 829 N N . GLU A 1 108 ? -13.508 7.184 -4.02 1 97.69 108 GLU A N 1
ATOM 830 C CA . GLU A 1 108 ? -12.352 6.5 -4.586 1 97.69 108 GLU A CA 1
ATOM 831 C C . GLU A 1 108 ? -11.156 6.562 -3.643 1 97.69 108 GLU A C 1
ATOM 833 O O . GLU A 1 108 ? -10.422 5.582 -3.5 1 97.69 108 GLU A O 1
ATOM 838 N N . PHE A 1 109 ? -11 7.715 -3.033 1 98.56 109 PHE A N 1
ATOM 839 C CA . PHE A 1 109 ? -9.93 7.871 -2.057 1 98.56 109 PHE A CA 1
ATOM 840 C C . PHE A 1 109 ? -10.086 6.871 -0.92 1 98.56 109 PHE A C 1
ATOM 842 O O . PHE A 1 109 ? -9.125 6.188 -0.553 1 98.56 109 PHE A O 1
ATOM 849 N N . LYS A 1 110 ? -11.203 6.781 -0.424 1 98.31 110 LYS A N 1
ATOM 850 C CA . LYS A 1 110 ? -11.484 5.879 0.69 1 98.31 110 LYS A CA 1
ATOM 851 C C . LYS A 1 110 ? -11.25 4.426 0.293 1 98.31 110 LYS A C 1
ATOM 853 O O . LYS A 1 110 ? -10.695 3.646 1.071 1 98.31 110 LYS A O 1
ATOM 858 N N . GLU A 1 111 ? -11.648 4.07 -0.877 1 97.19 111 GLU A N 1
ATOM 859 C CA . GLU A 1 111 ? -11.469 2.711 -1.373 1 97.19 111 GLU A CA 1
ATOM 860 C C . GLU A 1 111 ? -9.992 2.363 -1.508 1 97.19 111 GLU A C 1
ATOM 862 O O . GLU A 1 111 ? -9.57 1.262 -1.147 1 97.19 111 GLU A O 1
ATOM 867 N N . LYS A 1 112 ? -9.211 3.279 -1.95 1 97.75 112 LYS A N 1
ATOM 868 C CA . LYS A 1 112 ? -7.82 3.023 -2.305 1 97.75 112 LYS A CA 1
ATOM 869 C C . LYS A 1 112 ? -6.91 3.135 -1.083 1 97.75 112 LYS A C 1
ATOM 871 O O . LYS A 1 112 ? -5.918 2.412 -0.973 1 97.75 112 LYS A O 1
ATOM 876 N N . TYR A 1 113 ? -7.273 4.004 -0.15 1 98.62 113 TYR A N 1
ATOM 877 C CA . TYR A 1 113 ? -6.297 4.324 0.886 1 98.62 113 TYR A CA 1
ATOM 878 C C . TYR A 1 113 ? -6.863 4.043 2.273 1 98.62 113 TYR A C 1
ATOM 880 O O . TYR A 1 113 ? -6.156 4.164 3.275 1 98.62 113 TYR A O 1
ATOM 888 N N . GLY A 1 114 ? -8.117 3.779 2.422 1 97.5 114 GLY A N 1
ATOM 889 C CA . GLY A 1 114 ? -8.703 3.244 3.641 1 97.5 114 GLY A CA 1
ATOM 890 C C . GLY A 1 114 ? -9.055 4.316 4.656 1 97.5 114 GLY A C 1
ATOM 891 O O . GLY A 1 114 ? -9.336 4.012 5.816 1 97.5 114 GLY A O 1
ATOM 892 N N . GLY A 1 115 ? -8.93 5.566 4.258 1 97.31 115 GLY A N 1
ATOM 893 C CA . GLY A 1 115 ? -9.289 6.699 5.098 1 97.31 115 GLY A CA 1
ATOM 894 C C . GLY A 1 115 ? -10.125 7.73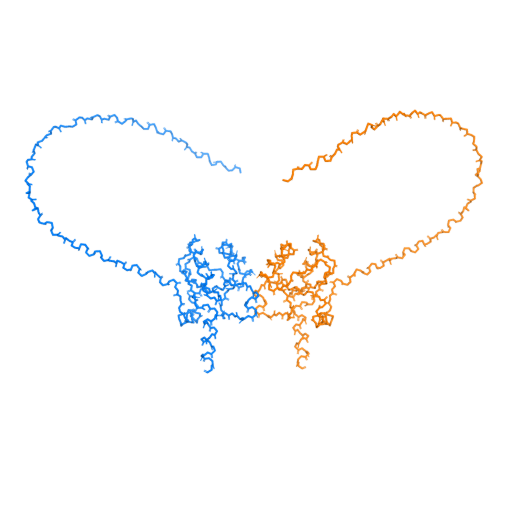4 4.375 1 97.31 115 GLY A C 1
ATOM 895 O O . GLY A 1 115 ? -10.234 7.707 3.146 1 97.31 115 GLY A O 1
ATOM 896 N N . GLU A 1 116 ? -10.734 8.586 5.16 1 97.25 116 GLU A N 1
ATOM 897 C CA . GLU A 1 116 ? -11.539 9.648 4.566 1 97.25 116 GLU A CA 1
ATOM 898 C C . GLU A 1 116 ? -10.664 10.656 3.834 1 97.25 116 GLU A C 1
ATOM 900 O O . GLU A 1 116 ? -9.586 11.023 4.32 1 97.25 116 GLU A O 1
ATOM 905 N N . MET A 1 117 ? -11.148 11.062 2.699 1 97.44 117 MET A N 1
ATOM 906 C CA . MET A 1 117 ? -10.477 12.117 1.95 1 97.44 117 MET A CA 1
ATOM 907 C C . MET A 1 117 ? -10.445 13.414 2.746 1 97.44 117 MET A C 1
ATOM 909 O O . MET A 1 117 ? -11.484 13.883 3.219 1 97.44 117 MET A O 1
ATOM 913 N N . PRO A 1 118 ? -9.297 13.977 2.881 1 97.75 118 PRO A N 1
ATOM 914 C CA . PRO A 1 118 ? -9.266 15.266 3.582 1 97.75 118 PRO A CA 1
ATOM 915 C C . PRO A 1 118 ? -9.93 16.391 2.783 1 97.75 118 PRO A C 1
ATOM 917 O O . PRO A 1 118 ? -9.828 16.422 1.555 1 97.75 118 PRO A O 1
ATOM 920 N N . LEU A 1 119 ? -10.57 17.234 3.525 1 95.94 119 LEU A N 1
ATOM 921 C CA . LEU A 1 119 ? -11.055 18.484 2.934 1 95.94 119 LEU A CA 1
ATOM 922 C C . LEU A 1 119 ? -9.922 19.5 2.826 1 95.94 119 LEU A C 1
ATOM 924 O O . LEU A 1 119 ? -8.945 19.438 3.574 1 95.94 119 LEU A O 1
ATOM 928 N N . GLN A 1 120 ? -10.141 20.438 1.933 1 95.5 120 GLN A N 1
ATOM 929 C CA . GLN A 1 120 ? -9.109 21.453 1.732 1 95.5 120 GLN A CA 1
ATOM 930 C C . GLN A 1 120 ? -8.93 22.312 2.979 1 95.5 120 GLN A C 1
ATOM 932 O O . GLN A 1 120 ? -7.883 22.938 3.166 1 95.5 120 GLN A O 1
ATOM 937 N N . THR A 1 121 ? -9.852 22.25 3.879 1 94.75 121 THR A N 1
ATOM 938 C CA . THR A 1 121 ? -9.812 23.078 5.082 1 94.75 121 THR A CA 1
ATOM 939 C C . THR A 1 121 ? -9.258 22.297 6.262 1 94.75 121 THR A C 1
ATOM 941 O O . THR A 1 121 ? -8.992 22.859 7.324 1 94.75 121 THR A O 1
ATOM 944 N N . ASP A 1 122 ? -9.141 21.031 6.098 1 96.44 122 ASP A N 1
ATOM 945 C CA . ASP A 1 122 ? -8.664 20.188 7.191 1 96.44 122 ASP A CA 1
ATOM 946 C C . ASP A 1 122 ? -7.184 20.453 7.48 1 96.44 122 ASP A C 1
ATOM 948 O O . ASP A 1 122 ? -6.434 20.859 6.594 1 96.44 122 ASP A O 1
ATOM 952 N N . ASN A 1 123 ? -6.801 20.25 8.719 1 97.19 123 ASN A N 1
ATOM 953 C CA . ASN A 1 123 ? -5.387 20.141 9.062 1 97.19 123 ASN A CA 1
ATOM 954 C C . ASN A 1 123 ? -4.805 18.797 8.609 1 97.19 123 ASN A C 1
ATOM 956 O O . ASN A 1 123 ? -5.355 17.75 8.922 1 97.19 123 ASN A O 1
ATOM 960 N N . ILE A 1 124 ? -3.801 18.922 7.82 1 98.44 124 ILE A N 1
ATOM 961 C CA . ILE A 1 124 ? -3.139 17.703 7.352 1 98.44 124 ILE A CA 1
ATOM 962 C C . ILE A 1 124 ? -1.684 17.703 7.816 1 98.44 124 ILE A C 1
ATOM 964 O O . ILE A 1 124 ? -0.984 18.719 7.699 1 98.44 124 ILE A O 1
ATOM 968 N N . VAL A 1 125 ? -1.234 16.578 8.414 1 98.62 125 VAL A N 1
ATOM 969 C CA . VAL A 1 125 ? 0.17 16.391 8.766 1 98.62 125 VAL A CA 1
ATOM 970 C C . VAL A 1 125 ? 0.755 15.234 7.941 1 98.62 125 VAL A C 1
ATOM 972 O O . VAL A 1 125 ? 0.296 14.094 8.039 1 98.62 125 VAL A O 1
ATOM 975 N N . PHE A 1 126 ? 1.754 15.562 7.148 1 98.81 126 PHE A N 1
ATOM 976 C CA . PHE A 1 126 ? 2.463 14.539 6.391 1 98.81 126 PHE A CA 1
ATOM 977 C C . PHE A 1 126 ? 3.641 13.992 7.188 1 98.81 126 PHE A C 1
ATOM 979 O O . PHE A 1 126 ? 4.309 14.734 7.91 1 98.81 126 PHE A O 1
ATOM 986 N N . THR A 1 127 ? 3.883 12.656 7.055 1 98.69 127 THR A N 1
ATOM 987 C CA . THR A 1 127 ? 5.012 12.016 7.719 1 98.69 127 THR A CA 1
ATOM 988 C C . THR A 1 127 ? 5.66 10.984 6.805 1 98.69 127 THR A C 1
ATOM 990 O O . THR A 1 127 ? 5.031 10.5 5.859 1 98.69 127 THR A O 1
ATOM 993 N N . CYS A 1 128 ? 6.852 10.75 6.984 1 98.38 128 CYS A N 1
ATOM 994 C CA . CYS A 1 128 ? 7.562 9.672 6.301 1 98.38 128 CYS A CA 1
ATOM 995 C C . CYS A 1 128 ? 8.539 8.977 7.242 1 98.38 128 CYS A C 1
ATOM 997 O O . CYS A 1 128 ? 8.18 8.648 8.375 1 98.38 128 CYS A O 1
ATOM 999 N N . LEU A 1 129 ? 9.68 8.594 6.727 1 97.69 129 LEU A N 1
ATOM 1000 C CA . LEU A 1 129 ? 10.656 7.906 7.562 1 97.69 129 LEU A CA 1
ATOM 1001 C C . LEU A 1 129 ? 11.492 8.906 8.352 1 97.69 129 LEU A C 1
ATOM 1003 O O . LEU A 1 129 ? 11.609 8.797 9.578 1 97.69 129 LEU A O 1
ATOM 1007 N N . ALA A 1 130 ? 11.969 10 7.586 1 95.31 130 ALA A N 1
ATOM 1008 C CA . ALA A 1 130 ? 12.969 10.891 8.172 1 95.31 130 ALA A CA 1
ATOM 1009 C C . ALA A 1 130 ? 12.68 12.352 7.824 1 95.31 130 ALA A C 1
ATOM 1011 O O . ALA A 1 130 ? 13.562 13.203 7.922 1 95.31 130 ALA A O 1
ATOM 1012 N N . GLY A 1 131 ? 11.625 12.617 7.297 1 94 131 GLY A N 1
ATOM 1013 C CA . GLY A 1 131 ? 11.18 13.992 7.18 1 94 131 GLY A CA 1
ATOM 1014 C C . GLY A 1 131 ? 11.305 14.547 5.773 1 94 131 GLY A C 1
ATOM 1015 O O . GLY A 1 131 ? 10.641 15.523 5.422 1 94 131 GLY A O 1
ATOM 1016 N N . VAL A 1 132 ? 12.039 13.977 4.879 1 96 132 VAL A N 1
ATOM 1017 C CA . VAL A 1 132 ? 12.32 14.523 3.559 1 96 132 VAL A CA 1
ATOM 1018 C C . VAL A 1 132 ? 11.086 14.391 2.672 1 96 132 VAL A C 1
ATOM 1020 O O . VAL A 1 132 ? 10.633 15.375 2.074 1 96 132 VAL A O 1
ATOM 1023 N N . ARG A 1 133 ? 10.531 13.258 2.523 1 98.25 133 ARG A N 1
ATOM 1024 C CA . ARG A 1 133 ? 9.383 13.039 1.651 1 98.25 133 ARG A CA 1
ATOM 1025 C C . ARG A 1 133 ? 8.148 13.758 2.189 1 98.25 133 ARG A C 1
ATOM 1027 O O . ARG A 1 133 ? 7.32 14.242 1.415 1 98.25 133 ARG A O 1
ATOM 1034 N N . SER A 1 134 ? 8.023 13.836 3.508 1 98.44 134 SER A N 1
ATOM 1035 C CA . SER A 1 134 ? 6.879 14.523 4.09 1 98.44 134 SER A CA 1
ATOM 1036 C C . SER A 1 134 ? 6.883 16 3.734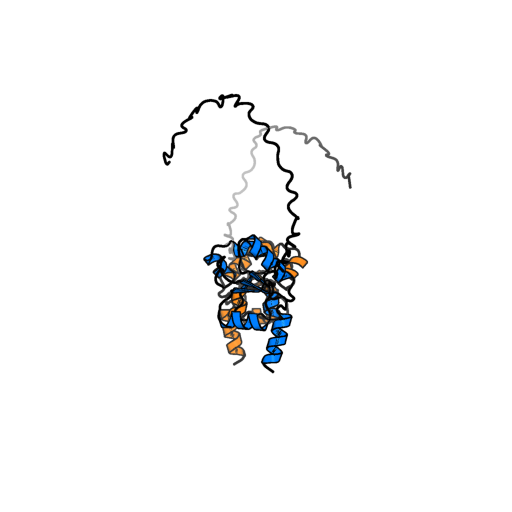 1 98.44 134 SER A C 1
ATOM 1038 O O . SER A 1 134 ? 5.828 16.594 3.486 1 98.44 134 SER A O 1
ATOM 1040 N N . LYS A 1 135 ? 8.016 16.594 3.697 1 97.38 135 LYS A N 1
ATOM 1041 C CA . LYS A 1 135 ? 8.117 17.984 3.287 1 97.38 135 LYS A CA 1
ATOM 1042 C C . LYS A 1 135 ? 7.688 18.172 1.835 1 97.38 135 LYS A C 1
ATOM 1044 O O . LYS A 1 135 ? 6.965 19.109 1.509 1 97.38 135 LYS A O 1
ATOM 1049 N N . ASN A 1 136 ? 8.094 17.266 0.98 1 98.12 136 ASN A N 1
ATOM 1050 C CA . ASN A 1 136 ? 7.68 17.297 -0.418 1 98.12 136 ASN A CA 1
ATOM 1051 C C . ASN A 1 136 ? 6.164 17.172 -0.553 1 98.12 136 ASN A C 1
ATOM 1053 O O . ASN A 1 136 ? 5.547 17.906 -1.331 1 98.12 136 ASN A O 1
ATOM 1057 N N . ALA A 1 137 ? 5.66 16.312 0.189 1 98.69 137 ALA A N 1
ATOM 1058 C CA . ALA A 1 137 ? 4.215 16.094 0.156 1 98.69 137 ALA A CA 1
ATOM 1059 C C . ALA A 1 137 ? 3.461 17.328 0.621 1 98.69 137 ALA A C 1
ATOM 1061 O O . ALA A 1 137 ? 2.439 17.703 0.037 1 98.69 137 ALA A O 1
ATOM 1062 N N . ARG A 1 138 ? 3.957 17.906 1.703 1 97.88 138 ARG A N 1
ATOM 1063 C CA . ARG A 1 138 ? 3.361 19.141 2.207 1 97.88 138 ARG A CA 1
ATOM 1064 C C . ARG A 1 138 ? 3.326 20.203 1.124 1 97.88 138 ARG A C 1
ATOM 1066 O O . ARG A 1 138 ? 2.293 20.844 0.906 1 97.88 138 ARG A O 1
ATOM 1073 N N . ASP A 1 139 ? 4.387 20.391 0.427 1 97.38 139 ASP A N 1
ATOM 1074 C CA . ASP A 1 139 ? 4.484 21.406 -0.612 1 97.38 139 ASP A CA 1
ATOM 1075 C C . ASP A 1 139 ? 3.547 21.109 -1.776 1 97.38 139 ASP A C 1
ATOM 1077 O O . ASP A 1 139 ? 2.916 22.016 -2.328 1 97.38 139 ASP A O 1
ATOM 1081 N N . LEU A 1 140 ? 3.467 19.891 -2.117 1 97.94 140 LEU A N 1
ATOM 1082 C CA . LEU A 1 140 ? 2.557 19.469 -3.176 1 97.94 140 LEU A CA 1
ATOM 1083 C C . LEU A 1 140 ? 1.107 19.75 -2.791 1 97.94 140 LEU A C 1
ATOM 1085 O O . LEU A 1 140 ? 0.348 20.312 -3.586 1 97.94 140 LEU A O 1
ATOM 1089 N N . ALA A 1 141 ? 0.768 19.391 -1.642 1 98.19 141 ALA A N 1
ATOM 1090 C CA . ALA A 1 141 ? -0.598 19.625 -1.178 1 98.19 141 ALA A CA 1
ATOM 1091 C C . ALA A 1 141 ? -0.925 21.125 -1.157 1 98.19 141 ALA A C 1
ATOM 1093 O O . ALA A 1 141 ? -2.025 21.531 -1.537 1 98.19 141 ALA A O 1
ATOM 1094 N N . PHE A 1 142 ? 0.024 21.875 -0.68 1 97.06 142 PHE A N 1
ATOM 1095 C CA . PHE A 1 142 ? -0.159 23.328 -0.673 1 97.06 142 PHE A CA 1
ATOM 1096 C C . PHE A 1 142 ? -0.448 23.844 -2.078 1 97.06 142 PHE A C 1
ATOM 1098 O O . PHE A 1 142 ? -1.343 24.656 -2.271 1 97.06 142 PHE A O 1
ATOM 1105 N N . SER A 1 143 ? 0.247 23.344 -3.018 1 97.38 143 SER A N 1
ATOM 1106 C CA . SER A 1 143 ? 0.081 23.781 -4.402 1 97.38 143 SER A CA 1
ATOM 1107 C C . SER A 1 143 ? -1.285 23.375 -4.945 1 97.38 143 SER A C 1
ATOM 1109 O O . SER A 1 143 ? -1.786 23.984 -5.895 1 97.38 143 SER A O 1
ATOM 1111 N N . LEU A 1 144 ? -1.916 22.406 -4.348 1 97.25 144 LEU A N 1
ATOM 1112 C CA . LEU A 1 144 ? -3.215 21.906 -4.785 1 97.25 144 LEU A CA 1
ATOM 1113 C C . LEU A 1 144 ? -4.348 22.641 -4.074 1 97.25 144 LEU A C 1
ATOM 1115 O O . LEU A 1 144 ? -5.523 22.328 -4.289 1 97.25 144 LEU A O 1
ATOM 1119 N N . GLY A 1 145 ? -4.004 23.531 -3.141 1 96.5 145 GLY A N 1
ATOM 1120 C CA . GLY A 1 145 ? -5.031 24.375 -2.543 1 96.5 145 GLY A CA 1
ATOM 1121 C C . GLY A 1 145 ? -5.297 24.047 -1.086 1 96.5 145 GLY A C 1
ATOM 1122 O O . GLY A 1 145 ? -6.137 24.672 -0.445 1 96.5 145 GLY A O 1
ATOM 1123 N N . TYR A 1 146 ? -4.574 23.125 -0.548 1 96.75 146 TYR A N 1
ATOM 1124 C CA . TYR A 1 146 ? -4.703 22.828 0.874 1 96.75 146 TYR A CA 1
ATOM 1125 C C . TYR A 1 146 ? -3.945 23.844 1.714 1 96.75 146 TYR A C 1
ATOM 1127 O O . TYR A 1 146 ? -2.814 24.219 1.386 1 96.75 146 TYR A O 1
ATOM 1135 N N . ARG A 1 147 ? -4.527 24.219 2.834 1 93.75 147 ARG A N 1
ATOM 1136 C CA . ARG A 1 147 ? -3.932 25.328 3.562 1 93.75 147 ARG A CA 1
ATOM 1137 C C . ARG A 1 147 ? -3.424 24.891 4.93 1 93.75 147 ARG A C 1
ATOM 1139 O O . ARG A 1 147 ? -2.414 25.391 5.422 1 93.75 147 ARG A O 1
ATOM 1146 N N . GLY A 1 148 ? -4.137 24.016 5.617 1 95.38 148 GLY A N 1
ATOM 1147 C CA . GLY A 1 148 ? -3.691 23.5 6.906 1 95.38 148 GLY A CA 1
ATOM 1148 C C . GLY A 1 148 ? -2.779 22.297 6.789 1 95.38 148 GLY A C 1
ATOM 1149 O O . GLY A 1 148 ? -3.078 21.234 7.332 1 95.38 148 GLY A O 1
ATOM 1150 N N . VAL A 1 149 ? -1.615 22.547 6.047 1 97.62 149 VAL A N 1
ATOM 1151 C CA . VAL A 1 149 ? -0.73 21.422 5.789 1 97.62 149 VAL A CA 1
ATOM 1152 C C . VAL A 1 149 ? 0.571 21.594 6.566 1 97.62 149 VAL A C 1
ATOM 1154 O O . VAL A 1 149 ? 1.17 22.672 6.559 1 97.62 149 VAL A O 1
ATOM 1157 N N . GLN A 1 150 ? 0.973 20.516 7.238 1 97.75 150 GLN A N 1
ATOM 1158 C CA . GLN A 1 150 ? 2.193 20.484 8.039 1 97.75 150 GLN A CA 1
ATOM 1159 C C . GLN A 1 150 ? 2.967 19.188 7.801 1 97.75 150 GLN A C 1
ATOM 1161 O O . GLN A 1 150 ? 2.494 18.297 7.094 1 97.75 150 GLN A O 1
ATOM 1166 N N . SER A 1 151 ? 4.195 19.219 8.297 1 97.94 151 SER A N 1
ATOM 1167 C CA . SER A 1 151 ? 5.047 18.031 8.219 1 97.94 151 SER A CA 1
ATOM 1168 C C . SER A 1 151 ? 5.535 17.609 9.602 1 97.94 151 SER A C 1
ATOM 1170 O O . SER A 1 151 ? 5.867 18.453 10.438 1 97.94 151 SER A O 1
ATOM 1172 N N . TYR A 1 152 ? 5.52 16.312 9.859 1 98.25 152 TYR A N 1
ATOM 1173 C CA . TYR A 1 152 ? 6.238 15.75 10.992 1 98.25 152 TYR A CA 1
ATOM 1174 C C . TYR A 1 152 ? 7.656 15.359 10.594 1 98.25 152 TYR A C 1
ATOM 1176 O O . TYR A 1 152 ? 7.898 14.227 10.172 1 98.25 152 TYR A O 1
ATOM 1184 N N . ALA A 1 153 ? 8.555 16.203 10.867 1 95.31 153 ALA A N 1
ATOM 1185 C CA . ALA A 1 153 ? 9.922 16.094 10.359 1 95.31 153 ALA A CA 1
ATOM 1186 C C . ALA A 1 153 ? 10.664 14.945 11.023 1 95.31 153 ALA A C 1
ATOM 1188 O O . ALA A 1 153 ? 11.57 14.359 10.422 1 95.31 153 ALA A O 1
ATOM 1189 N N . GLY A 1 154 ? 10.297 14.633 12.219 1 96.44 154 GLY A N 1
ATOM 1190 C CA . GLY A 1 154 ? 10.945 13.523 12.898 1 96.44 154 GLY A CA 1
ATOM 1191 C C . GLY A 1 154 ? 10.648 12.18 12.266 1 96.44 154 GLY A C 1
ATOM 1192 O O . GLY A 1 154 ? 11.43 11.234 12.398 1 96.44 154 GLY A O 1
ATOM 1193 N N . GLY A 1 155 ? 9.508 12.133 11.664 1 97.62 155 GLY A N 1
ATOM 1194 C CA . GLY A 1 155 ? 9.117 10.93 10.945 1 97.62 155 GLY A CA 1
ATOM 1195 C C . GLY A 1 155 ? 8.891 9.742 11.859 1 97.62 155 GLY A C 1
ATOM 1196 O O . GLY A 1 155 ? 8.727 9.906 13.07 1 97.62 155 GLY A O 1
ATOM 1197 N N . TRP A 1 156 ? 8.836 8.602 11.203 1 97.81 156 TRP A N 1
ATOM 1198 C CA . TRP A 1 156 ? 8.641 7.348 11.922 1 97.81 156 TRP A CA 1
ATOM 1199 C C . TRP A 1 156 ? 9.781 7.09 12.898 1 97.81 156 TRP A C 1
ATOM 1201 O O . TRP A 1 156 ? 9.562 6.582 14 1 97.81 156 TRP A O 1
ATOM 1211 N N . GLN A 1 157 ? 10.969 7.434 12.578 1 97.25 157 GLN A N 1
ATOM 1212 C CA . GLN A 1 157 ? 12.125 7.211 13.445 1 97.25 157 GLN A CA 1
ATOM 1213 C C . GLN A 1 157 ? 11.938 7.91 14.789 1 97.25 157 GLN A C 1
ATOM 1215 O O . GLN A 1 157 ? 12.164 7.305 15.836 1 97.25 157 GLN A O 1
ATOM 1220 N N . ASP A 1 158 ? 11.586 9.133 14.695 1 97.56 158 ASP A N 1
ATOM 1221 C CA . ASP A 1 158 ? 11.336 9.914 15.898 1 97.56 158 ASP A CA 1
ATOM 1222 C C . ASP A 1 158 ? 10.141 9.367 16.672 1 97.56 158 ASP A C 1
ATOM 1224 O O . ASP A 1 158 ? 10.195 9.234 17.906 1 97.56 158 ASP A O 1
ATOM 1228 N N . TRP A 1 159 ? 9.086 9.023 16 1 97.81 159 TRP A N 1
ATOM 1229 C CA . TRP A 1 159 ? 7.879 8.484 16.625 1 97.81 159 TRP A CA 1
ATOM 1230 C C . TRP A 1 159 ? 8.18 7.195 17.375 1 97.81 159 TRP A C 1
ATOM 1232 O O . TRP A 1 159 ? 7.805 7.051 18.547 1 97.81 159 TRP A O 1
ATOM 1242 N N . ALA A 1 160 ? 8.852 6.289 16.688 1 96.69 160 ALA A N 1
ATOM 1243 C CA . ALA A 1 160 ? 9.156 4.988 17.281 1 96.69 160 ALA A CA 1
ATOM 1244 C C . ALA A 1 160 ? 10.008 5.137 18.531 1 96.69 160 ALA A C 1
ATOM 1246 O O . ALA A 1 160 ? 9.773 4.457 19.531 1 96.69 160 ALA A O 1
ATOM 1247 N N . LYS A 1 161 ? 10.977 5.98 18.453 1 96.19 161 LYS A N 1
ATOM 1248 C CA . LYS A 1 161 ? 11.844 6.234 19.609 1 96.19 161 LYS A CA 1
ATOM 1249 C C . LYS A 1 161 ? 11.047 6.754 20.797 1 96.19 161 LYS A C 1
ATOM 1251 O O . LYS A 1 161 ? 11.227 6.293 21.922 1 96.19 161 LYS A O 1
ATOM 1256 N N . ASN A 1 162 ? 10.188 7.719 20.562 1 95.94 162 ASN A N 1
ATOM 1257 C CA . ASN A 1 162 ? 9.406 8.328 21.625 1 95.94 162 ASN A CA 1
ATOM 1258 C C . ASN A 1 162 ? 8.406 7.34 22.219 1 95.94 162 ASN A C 1
ATOM 1260 O O . ASN A 1 162 ? 8.172 7.336 23.438 1 95.94 162 ASN A O 1
ATOM 1264 N N . GLU A 1 163 ? 7.812 6.539 21.391 1 94.38 163 GLU A N 1
ATOM 1265 C CA . GLU A 1 163 ? 6.852 5.555 21.891 1 94.38 163 GLU A CA 1
ATOM 1266 C C . GLU A 1 163 ? 7.539 4.48 22.719 1 94.38 163 GLU A C 1
ATOM 1268 O O . GLU A 1 163 ? 6.953 3.957 23.672 1 94.38 163 GLU A O 1
ATOM 1273 N N . GLU A 1 164 ? 8.695 4.02 22.281 1 87.56 164 GLU A N 1
ATOM 1274 C CA . GLU A 1 164 ? 9.469 3.062 23.078 1 87.56 164 GLU A CA 1
ATOM 1275 C C . GLU A 1 164 ? 9.812 3.637 24.453 1 87.56 164 GLU A C 1
ATOM 1277 O O . GLU A 1 164 ? 9.773 2.924 25.453 1 87.56 164 GLU A O 1
ATOM 1282 N N . MET A 1 165 ? 10.141 4.875 24.438 1 81.31 165 MET A N 1
ATOM 1283 C CA . MET A 1 165 ? 10.539 5.531 25.672 1 81.31 165 MET A CA 1
ATOM 1284 C C . MET A 1 165 ? 9.336 5.758 26.594 1 81.31 165 MET A C 1
ATOM 1286 O O . MET A 1 165 ? 9.477 5.809 27.812 1 81.31 165 MET A O 1
ATOM 1290 N N . THR A 1 166 ? 8.234 5.941 26.016 1 74.75 166 THR A N 1
ATOM 1291 C CA . THR A 1 166 ? 7.043 6.176 26.828 1 74.75 166 THR A CA 1
ATOM 1292 C C . THR A 1 166 ? 6.465 4.859 27.328 1 74.75 166 THR A C 1
ATOM 1294 O O . THR A 1 166 ? 5.773 4.832 28.359 1 74.75 166 THR A O 1
ATOM 1297 N N . GLN A 1 167 ? 6.516 3.689 26.625 1 70.81 167 GLN A N 1
ATOM 1298 C CA . GLN A 1 167 ? 6.031 2.396 27.078 1 70.81 167 GLN A CA 1
ATOM 1299 C C . GLN A 1 167 ? 7.012 1.763 28.062 1 70.81 167 GLN A C 1
ATOM 1301 O O . GLN A 1 167 ? 6.621 0.943 28.906 1 70.81 167 GLN A O 1
ATOM 1306 N N . GLY A 1 168 ? 8.32 2.039 28.062 1 52.09 168 GLY A N 1
ATOM 1307 C CA . GLY A 1 168 ? 9.242 1.513 29.062 1 52.09 168 GLY A CA 1
ATOM 1308 C C . GLY A 1 168 ? 9.289 2.34 30.328 1 52.09 168 GLY A C 1
ATOM 1309 O O . GLY A 1 168 ? 8.859 3.496 30.344 1 52.09 168 GLY A O 1
ATOM 1310 N N . MET B 1 1 ? 26.188 5.793 -34.938 1 22.2 1 MET B N 1
ATOM 1311 C CA . MET B 1 1 ? 26.609 4.418 -35.188 1 22.2 1 MET B CA 1
ATOM 1312 C C . MET B 1 1 ? 25.797 3.803 -36.312 1 22.2 1 MET B C 1
ATOM 1314 O O . MET B 1 1 ? 24.609 3.506 -36.156 1 22.2 1 MET B O 1
ATOM 1318 N N . ALA B 1 2 ? 26.234 3.924 -37.594 1 21.2 2 ALA B N 1
ATOM 1319 C CA . ALA B 1 2 ? 25.75 4.438 -38.875 1 21.2 2 ALA B CA 1
ATOM 1320 C C . ALA B 1 2 ? 25.156 3.32 -39.719 1 21.2 2 ALA B C 1
ATOM 1322 O O . ALA B 1 2 ? 24.031 3.443 -40.219 1 21.2 2 ALA B O 1
ATOM 1323 N N . LEU B 1 3 ? 25.906 2.158 -40.156 1 22.98 3 LEU B N 1
ATOM 1324 C CA . LEU B 1 3 ? 25.969 1.867 -41.594 1 22.98 3 LEU B CA 1
ATOM 1325 C C . LEU B 1 3 ? 25.047 0.708 -41.938 1 22.98 3 LEU B C 1
ATOM 1327 O O . LEU B 1 3 ? 25.016 0.266 -43.094 1 22.98 3 LEU B O 1
ATOM 1331 N N . ARG B 1 4 ? 24.578 -0.186 -41.094 1 23.86 4 ARG B N 1
ATOM 1332 C CA . ARG B 1 4 ? 24.453 -1.504 -41.719 1 23.86 4 ARG B CA 1
ATOM 1333 C C . ARG B 1 4 ? 23.391 -1.504 -42.781 1 23.86 4 ARG B C 1
ATOM 1335 O O . ARG B 1 4 ? 22.219 -1.308 -42.531 1 23.86 4 ARG B O 1
ATOM 1342 N N . ARG B 1 5 ? 23.75 -1.148 -44.062 1 21.67 5 ARG B N 1
ATOM 1343 C CA . ARG B 1 5 ? 23.109 -0.906 -45.375 1 21.67 5 ARG B CA 1
ATOM 1344 C C . ARG B 1 5 ? 22.531 -2.195 -45.938 1 21.67 5 ARG B C 1
ATOM 1346 O O . ARG B 1 5 ? 23.094 -2.77 -46.875 1 21.67 5 ARG B O 1
ATOM 1353 N N . CYS B 1 6 ? 22.188 -3.229 -45 1 27.39 6 CYS B N 1
ATOM 1354 C CA . CYS B 1 6 ? 22.062 -4.531 -45.625 1 27.39 6 CYS B CA 1
ATOM 1355 C C . CYS B 1 6 ? 21.141 -4.445 -46.844 1 27.39 6 CYS B C 1
ATOM 1357 O O . CYS B 1 6 ? 20.094 -3.803 -46.812 1 27.39 6 CYS B O 1
ATOM 1359 N N . LEU B 1 7 ? 21.688 -4.898 -48 1 22.48 7 LEU B N 1
ATOM 1360 C CA . LEU B 1 7 ? 21.453 -4.922 -49.438 1 22.48 7 LEU B CA 1
ATOM 1361 C C . LEU B 1 7 ? 20.125 -5.602 -49.75 1 22.48 7 LEU B C 1
ATOM 1363 O O . LEU B 1 7 ? 19.797 -6.637 -49.156 1 22.48 7 LEU B O 1
ATOM 1367 N N . ARG B 1 8 ? 19.188 -4.828 -50.312 1 25.98 8 ARG B N 1
ATOM 1368 C CA . ARG B 1 8 ? 17.828 -4.801 -50.812 1 25.98 8 ARG B CA 1
ATOM 1369 C C . ARG B 1 8 ? 17.672 -5.707 -52.031 1 25.98 8 ARG B C 1
ATOM 1371 O O . ARG B 1 8 ? 16.703 -5.586 -52.781 1 25.98 8 ARG B O 1
ATOM 1378 N N . PHE B 1 9 ? 18.516 -6.977 -52.031 1 24.52 9 PHE B N 1
ATOM 1379 C CA . PHE B 1 9 ? 18.5 -7.559 -53.375 1 24.52 9 PHE B CA 1
ATOM 1380 C C . PHE B 1 9 ? 17.078 -7.918 -53.781 1 24.52 9 PHE B C 1
ATOM 1382 O O . PHE B 1 9 ? 16.328 -8.484 -53 1 24.52 9 PHE B O 1
ATOM 1389 N N . SER B 1 10 ? 16.672 -7.336 -54.906 1 26.83 10 SER B N 1
ATOM 1390 C CA . SER B 1 10 ? 15.414 -7.137 -55.625 1 26.83 10 SER B CA 1
ATOM 1391 C C . SER B 1 10 ? 15.016 -8.398 -56.375 1 26.83 10 SER B C 1
ATOM 1393 O O . SER B 1 10 ? 14.047 -8.383 -57.156 1 26.83 10 SER B O 1
ATOM 1395 N N . VAL B 1 11 ? 15.789 -9.516 -56.188 1 27.75 11 VAL B N 1
ATOM 1396 C CA . VAL B 1 11 ? 15.719 -10.289 -57.438 1 27.75 11 VAL B CA 1
ATOM 1397 C C . VAL B 1 11 ? 14.266 -10.578 -57.781 1 27.75 11 VAL B C 1
ATOM 1399 O O . VAL B 1 11 ? 13.445 -10.844 -56.906 1 27.75 11 VAL B O 1
ATOM 1402 N N . VAL B 1 12 ? 14.094 -10.469 -59.062 1 25.73 12 VAL B N 1
ATOM 1403 C CA . VAL B 1 12 ? 13.117 -10.438 -60.156 1 25.73 12 VAL B CA 1
ATOM 1404 C C . VAL B 1 12 ? 12.375 -11.773 -60.219 1 25.73 12 VAL B C 1
ATOM 1406 O O . VAL B 1 12 ? 12.992 -12.828 -60.406 1 25.73 12 VAL B O 1
ATOM 1409 N N . VAL B 1 13 ? 11.336 -11.867 -59.562 1 28.33 13 VAL B N 1
ATOM 1410 C CA . VAL B 1 13 ? 10.445 -13 -59.312 1 28.33 13 VAL B CA 1
ATOM 1411 C C . VAL B 1 13 ? 9.812 -13.453 -60.625 1 28.33 13 VAL B C 1
ATOM 1413 O O . VAL B 1 13 ? 9.031 -12.711 -61.219 1 28.33 13 VAL B O 1
ATOM 1416 N N . PRO B 1 14 ? 10.789 -13.906 -61.531 1 26.84 14 PRO B N 1
ATOM 1417 C CA . PRO B 1 14 ? 10.039 -13.977 -62.781 1 26.84 14 PRO B CA 1
ATOM 1418 C C . PRO B 1 14 ? 8.695 -14.695 -62.625 1 26.84 14 PRO B C 1
ATOM 1420 O O . PRO B 1 14 ? 8.539 -15.539 -61.75 1 26.84 14 PRO B O 1
ATOM 1423 N N . ARG B 1 15 ? 7.832 -14.078 -63.344 1 21.64 15 ARG B N 1
ATOM 1424 C CA . ARG B 1 15 ? 6.379 -14.188 -63.406 1 21.64 15 ARG B CA 1
ATOM 1425 C C . ARG B 1 15 ? 5.949 -15.57 -63.906 1 21.64 15 ARG B C 1
ATOM 1427 O O . ARG B 1 15 ? 4.941 -16.109 -63.438 1 21.64 15 ARG B O 1
ATOM 1434 N N . LEU B 1 16 ? 6.859 -16.219 -64.812 1 22.03 16 LEU B N 1
ATOM 1435 C CA . LEU B 1 16 ? 6.039 -16.562 -66 1 22.03 16 LEU B CA 1
ATOM 1436 C C . LEU B 1 16 ? 4.98 -17.594 -65.625 1 22.03 16 LEU B C 1
ATOM 1438 O O . LEU B 1 16 ? 5.133 -18.312 -64.625 1 22.03 16 LEU B O 1
ATOM 1442 N N . LEU B 1 17 ? 4.285 -17.969 -66.75 1 22 17 LEU B N 1
ATOM 1443 C CA . LEU B 1 17 ? 2.969 -18.141 -67.375 1 22 17 LEU B CA 1
ATOM 1444 C C . LEU B 1 17 ? 2.412 -19.531 -67.062 1 22 17 LEU B C 1
ATOM 1446 O O . LEU B 1 17 ? 3.17 -20.453 -66.75 1 22 17 LEU B O 1
ATOM 1450 N N . LEU B 1 18 ? 1.131 -19.656 -67.375 1 20.7 18 LEU B N 1
ATOM 1451 C CA . LEU B 1 18 ? -0.186 -20.188 -67.062 1 20.7 18 LEU B CA 1
ATOM 1452 C C . LEU B 1 18 ? -0.352 -21.609 -67.562 1 20.7 18 LEU B C 1
ATOM 1454 O O . LEU B 1 18 ? -1.174 -22.375 -67.062 1 20.7 18 LEU B O 1
ATOM 1458 N N . SER B 1 19 ? 0.371 -21.938 -68.75 1 21.03 19 SER B N 1
ATOM 1459 C CA . SER B 1 19 ? -0.648 -22.469 -69.688 1 21.03 19 SER B CA 1
ATOM 1460 C C . SER B 1 19 ? -1.283 -23.734 -69.062 1 21.03 19 SER B C 1
ATOM 1462 O O . SER B 1 19 ? -0.691 -24.406 -68.25 1 21.03 19 SER B O 1
ATOM 1464 N N . ARG B 1 20 ? -2.352 -24.172 -69.875 1 20.91 20 ARG B N 1
ATOM 1465 C CA . ARG B 1 20 ? -3.729 -24.656 -69.875 1 20.91 20 ARG B CA 1
ATOM 1466 C C . ARG B 1 20 ? -3.777 -26.172 -69.75 1 20.91 20 ARG B C 1
ATOM 1468 O O . ARG B 1 20 ? -4.539 -26.688 -68.875 1 20.91 20 ARG B O 1
ATOM 1475 N N . SER B 1 21 ? -3.162 -26.906 -70.75 1 22.86 21 SER B N 1
ATOM 1476 C CA . SER B 1 21 ? -4.145 -27.703 -71.5 1 22.86 21 SER B CA 1
ATOM 1477 C C . SER B 1 21 ? -4.531 -28.953 -70.688 1 22.86 21 SER B C 1
ATOM 1479 O O . SER B 1 21 ? -3.836 -29.344 -69.75 1 22.86 21 SER B O 1
ATOM 1481 N N . VAL B 1 22 ? -5.098 -29.984 -71.562 1 23.2 22 VAL B N 1
ATOM 1482 C CA . VAL B 1 22 ? -6.398 -30.625 -71.75 1 23.2 22 VAL B CA 1
ATOM 1483 C C . VAL B 1 22 ? -6.418 -31.984 -71.062 1 23.2 22 VAL B C 1
ATOM 1485 O O . VAL B 1 22 ? -7.336 -32.312 -70.312 1 23.2 22 VAL B O 1
ATOM 1488 N N . PRO B 1 23 ? -5.57 -33.031 -71.625 1 23.55 23 PRO B N 1
ATOM 1489 C CA . PRO B 1 23 ? -6.375 -34.094 -72.188 1 23.55 23 PRO B CA 1
ATOM 1490 C C . PRO B 1 23 ? -6.945 -35.062 -71.188 1 23.55 23 PRO B C 1
ATOM 1492 O O . PRO B 1 23 ? -6.527 -35.031 -70 1 23.55 23 PRO B O 1
ATOM 1495 N N . SER B 1 24 ? -7.523 -36.219 -71.75 1 22.12 24 SER B N 1
ATOM 1496 C CA . SER B 1 24 ? -8.719 -37.062 -71.75 1 22.12 24 SER B CA 1
ATOM 1497 C C . SER B 1 24 ? -8.594 -38.219 -70.75 1 22.12 24 SER B C 1
ATOM 1499 O O . SER B 1 24 ? -9.562 -38.562 -70.125 1 22.12 24 SER B O 1
ATOM 1501 N N . GLY B 1 25 ? -7.355 -38.875 -70.812 1 21.8 25 GLY B N 1
ATOM 1502 C CA . GLY B 1 25 ? -7.613 -40.25 -71.125 1 21.8 25 GLY B CA 1
ATOM 1503 C C . GLY B 1 25 ? -8.328 -40.969 -70 1 21.8 25 GLY B C 1
ATOM 1504 O O . GLY B 1 25 ? -8.477 -40.438 -68.875 1 21.8 25 GLY B O 1
ATOM 1505 N N . THR B 1 26 ? -8.336 -42.312 -70.188 1 24.42 26 THR B N 1
ATOM 1506 C CA . THR B 1 26 ? -9.25 -43.469 -70.062 1 24.42 26 THR B CA 1
ATOM 1507 C C . THR B 1 26 ? -9.258 -44.031 -68.625 1 24.42 26 THR B C 1
ATOM 1509 O O . THR B 1 26 ? -10.305 -44.438 -68.125 1 24.42 26 THR B O 1
ATOM 1512 N N . LEU B 1 27 ? -8.031 -43.906 -67.938 1 22.88 27 LEU B N 1
ATOM 1513 C CA . LEU B 1 27 ? -7.805 -45.281 -67.562 1 22.88 27 LEU B CA 1
ATOM 1514 C C . LEU B 1 27 ? -8.898 -45.781 -66.625 1 22.88 27 LEU B C 1
ATOM 1516 O O . LEU B 1 27 ? -9.656 -44.969 -66.062 1 22.88 27 LEU B O 1
ATOM 1520 N N . CYS B 1 28 ? -8.352 -46.844 -65.75 1 24.41 28 CYS B N 1
ATOM 1521 C CA . CY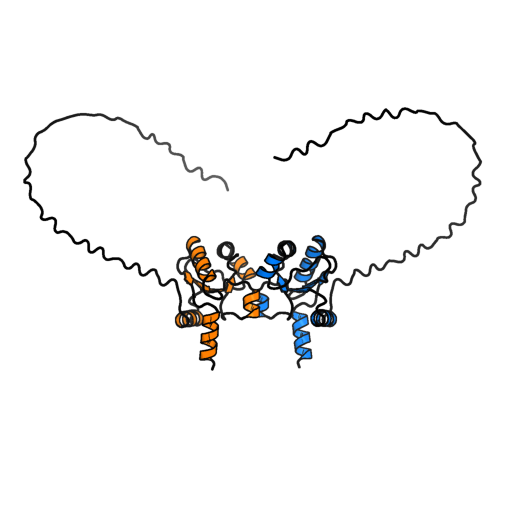S B 1 28 ? -8.664 -48.219 -65.375 1 24.41 28 CYS B CA 1
ATOM 1522 C C . CYS B 1 28 ? -9.523 -48.219 -64.062 1 24.41 28 CYS B C 1
ATOM 1524 O O . CYS B 1 28 ? -9.43 -47.312 -63.281 1 24.41 28 CYS B O 1
ATOM 1526 N N . SER B 1 29 ? -10.445 -49 -64.125 1 25.72 29 SER B N 1
ATOM 1527 C CA . SER B 1 29 ? -11.609 -49.344 -63.281 1 25.72 29 SER B CA 1
ATOM 1528 C C . SER B 1 29 ? -11.211 -49.594 -61.844 1 25.72 29 SER B C 1
ATOM 1530 O O . SER B 1 29 ? -12.047 -50 -61.031 1 25.72 29 SER B O 1
ATOM 1532 N N . PRO B 1 30 ? -10.156 -48.844 -61.281 1 26.3 30 PRO B N 1
ATOM 1533 C CA . PRO B 1 30 ? -9.812 -49.656 -60.094 1 26.3 30 PRO B CA 1
ATOM 1534 C C . PRO B 1 30 ? -11.039 -50.031 -59.281 1 26.3 30 PRO B C 1
ATOM 1536 O O . PRO B 1 30 ? -12.078 -49.375 -59.375 1 26.3 30 PRO B O 1
ATOM 1539 N N . VAL B 1 31 ? -10.836 -51.25 -58.781 1 30.64 31 VAL B N 1
ATOM 1540 C CA . VAL B 1 31 ? -11.523 -52.188 -57.906 1 30.64 31 VAL B CA 1
ATOM 1541 C C . VAL B 1 31 ? -11.914 -51.469 -56.594 1 30.64 31 VAL B C 1
ATOM 1543 O O . VAL B 1 31 ? -11.172 -50.625 -56.094 1 30.64 31 VAL B O 1
ATOM 1546 N N . ASN B 1 32 ? -13.172 -51.344 -56.438 1 24.58 32 ASN B N 1
ATOM 1547 C CA . ASN B 1 32 ? -14 -50.781 -55.375 1 24.58 32 ASN B CA 1
ATOM 1548 C C . ASN B 1 32 ? -13.617 -51.312 -54 1 24.58 32 ASN B C 1
ATOM 1550 O O . ASN B 1 32 ? -14.102 -52.375 -53.594 1 24.58 32 ASN B O 1
ATOM 1554 N N . THR B 1 33 ? -12.273 -51.688 -53.75 1 31.22 33 THR B N 1
ATOM 1555 C CA . THR B 1 33 ? -12.203 -52.406 -52.469 1 31.22 33 THR B CA 1
ATOM 1556 C C . THR B 1 33 ? -12.781 -51.562 -51.344 1 31.22 33 THR B C 1
ATOM 1558 O O . THR B 1 33 ? -12.414 -50.375 -51.219 1 31.22 33 THR B O 1
ATOM 1561 N N . HIS B 1 34 ? -13.984 -51.875 -51 1 28.12 34 HIS B N 1
ATOM 1562 C CA . HIS B 1 34 ? -14.734 -51.281 -49.906 1 28.12 34 HIS B CA 1
ATOM 1563 C C . HIS B 1 34 ? -13.922 -51.281 -48.625 1 28.12 34 HIS B C 1
ATOM 1565 O O . HIS B 1 34 ? -13.469 -52.312 -48.156 1 28.12 34 HIS B O 1
ATOM 1571 N N . PRO B 1 35 ? -12.812 -50.594 -48.531 1 31.97 35 PRO B N 1
ATOM 1572 C CA . PRO B 1 35 ? -12.195 -50.75 -47.219 1 31.97 35 PRO B CA 1
ATOM 1573 C C . PRO B 1 35 ? -13.18 -50.562 -46.062 1 31.97 35 PRO B C 1
ATOM 1575 O O . PRO B 1 35 ? -14.156 -49.812 -46.219 1 31.97 35 PRO B O 1
ATOM 1578 N N . GLY B 1 36 ? -13.602 -51.625 -45.344 1 31.69 36 GLY B N 1
ATOM 1579 C CA . GLY B 1 36 ? -14.312 -51.531 -44.062 1 31.69 36 GLY B CA 1
ATOM 1580 C C . GLY B 1 36 ? -13.805 -50.375 -43.219 1 31.69 36 GLY B C 1
ATOM 1581 O O . GLY B 1 36 ? -12.594 -50.25 -43 1 31.69 36 GLY B O 1
ATOM 1582 N N . CYS B 1 37 ? -14.344 -49.281 -43.406 1 28.88 37 CYS B N 1
ATOM 1583 C CA . CYS B 1 37 ? -14.07 -48.125 -42.562 1 28.88 37 CYS B CA 1
ATOM 1584 C C . CYS B 1 37 ? -14.07 -48.5 -41.094 1 28.88 37 CYS B C 1
ATOM 1586 O O . CYS B 1 37 ? -15.102 -48.906 -40.531 1 28.88 37 CYS B O 1
ATOM 1588 N N . ARG B 1 38 ? -13.141 -49.438 -40.656 1 32.81 38 ARG B N 1
ATOM 1589 C CA . ARG B 1 38 ? -12.961 -49.469 -39.219 1 32.81 38 ARG B CA 1
ATOM 1590 C C . ARG B 1 38 ? -13.234 -48.094 -38.594 1 32.81 38 ARG B C 1
ATOM 1592 O O . ARG B 1 38 ? -12.664 -47.094 -39.031 1 32.81 38 ARG B O 1
ATOM 1599 N N . SER B 1 39 ? -14.492 -47.938 -38.375 1 33.38 39 SER B N 1
ATOM 1600 C CA . SER B 1 39 ? -14.82 -46.812 -37.5 1 33.38 39 SER B CA 1
ATOM 1601 C C . SER B 1 39 ? -13.742 -46.625 -36.406 1 33.38 39 SER B C 1
ATOM 1603 O O . SER B 1 39 ? -13.562 -47.469 -35.531 1 33.38 39 SER B O 1
ATOM 1605 N N . THR B 1 40 ? -12.578 -46.344 -36.875 1 36.84 40 THR B N 1
ATOM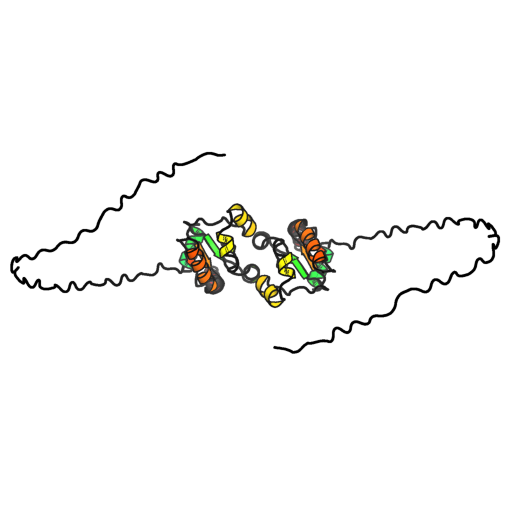 1606 C CA . THR B 1 40 ? -11.703 -45.875 -35.812 1 36.84 40 THR B CA 1
ATOM 1607 C C . THR B 1 40 ? -12.477 -45 -34.844 1 36.84 40 THR B C 1
ATOM 1609 O O . THR B 1 40 ? -12.992 -43.938 -35.219 1 36.84 40 THR B O 1
ATOM 1612 N N . HIS B 1 41 ? -13.352 -45.656 -34.062 1 38.06 41 HIS B N 1
ATOM 1613 C CA . HIS B 1 41 ? -13.695 -44.906 -32.844 1 38.06 41 HIS B CA 1
ATOM 1614 C C . HIS B 1 41 ? -12.523 -44.031 -32.406 1 38.06 41 HIS B C 1
ATOM 1616 O O . HIS B 1 41 ? -11.477 -44.562 -32 1 38.06 41 HIS B O 1
ATOM 1622 N N . LEU B 1 42 ? -12.219 -43.031 -33.25 1 37.84 42 LEU B N 1
ATOM 1623 C CA . LEU B 1 42 ? -11.43 -41.969 -32.625 1 37.84 42 LEU B CA 1
ATOM 1624 C C . LEU B 1 42 ? -11.844 -41.812 -31.156 1 37.84 42 LEU B C 1
ATOM 1626 O O . LEU B 1 42 ? -12.977 -41.406 -30.875 1 37.84 42 LEU B O 1
ATOM 1630 N N . LEU B 1 43 ? -11.602 -42.844 -30.375 1 37.16 43 LEU B N 1
ATOM 1631 C CA . LEU B 1 43 ? -11.594 -42.438 -28.969 1 37.16 43 LEU B CA 1
ATOM 1632 C C . LEU B 1 43 ? -11.094 -41 -28.812 1 37.16 43 LEU B C 1
ATOM 1634 O O . LEU B 1 43 ? -9.93 -40.719 -29.109 1 37.16 43 LEU B O 1
ATOM 1638 N N . LEU B 1 44 ? -11.93 -40.156 -29.297 1 37.75 44 LEU B N 1
ATOM 1639 C CA . LEU B 1 44 ? -11.68 -38.812 -28.75 1 37.75 44 LEU B CA 1
ATOM 1640 C C . LEU B 1 44 ? -11.289 -38.906 -27.281 1 37.75 44 LEU B C 1
ATOM 1642 O O . LEU B 1 44 ? -12.094 -39.344 -26.438 1 37.75 44 LEU B O 1
ATOM 1646 N N . ARG B 1 45 ? -10.18 -39.594 -27 1 38.91 45 ARG B N 1
ATOM 1647 C CA . ARG B 1 45 ? -9.656 -39.25 -25.672 1 38.91 45 ARG B CA 1
ATOM 1648 C C . ARG B 1 45 ? -10.008 -37.844 -25.281 1 38.91 45 ARG B C 1
ATOM 1650 O O . ARG B 1 45 ? -9.633 -36.875 -25.953 1 38.91 45 ARG B O 1
ATOM 1657 N N . ALA B 1 46 ? -11.188 -37.656 -24.781 1 38.16 46 ALA B N 1
ATOM 1658 C CA . ALA B 1 46 ? -11.391 -36.438 -24 1 38.16 46 ALA B CA 1
ATOM 1659 C C . ALA B 1 46 ? -10.133 -36.062 -23.219 1 38.16 46 ALA B C 1
ATOM 1661 O O . ALA B 1 46 ? -9.68 -36.812 -22.359 1 38.16 46 ALA B O 1
ATOM 1662 N N . CYS B 1 47 ? -9.102 -35.656 -23.922 1 41.12 47 CYS B N 1
ATOM 1663 C CA . CYS B 1 47 ? -8.094 -34.938 -23.141 1 41.12 47 CYS B CA 1
ATOM 1664 C C . CYS B 1 47 ? -8.734 -34.188 -21.984 1 41.12 47 CYS B C 1
ATOM 1666 O O . CYS B 1 47 ? -9.523 -33.25 -22.203 1 41.12 47 CYS B O 1
ATOM 1668 N N . SER B 1 48 ? -9.328 -34.906 -21.078 1 37.62 48 SER B N 1
ATOM 1669 C CA . SER B 1 48 ? -9.539 -34.156 -19.844 1 37.62 48 SER B CA 1
ATOM 1670 C C . SER B 1 48 ? -8.469 -33.094 -19.656 1 37.62 48 SER B C 1
ATOM 1672 O O . SER B 1 48 ? -7.293 -33.406 -19.453 1 37.62 48 SER B O 1
ATOM 1674 N N . SER B 1 49 ? -8.328 -32.188 -20.516 1 38.5 49 SER B N 1
ATOM 1675 C CA . SER B 1 49 ? -7.559 -31 -20.188 1 38.5 49 SER B CA 1
ATOM 1676 C C . SER B 1 49 ? -7.621 -30.688 -18.703 1 38.5 49 SER B C 1
ATOM 1678 O O . SER B 1 49 ? -8.664 -30.266 -18.188 1 38.5 49 SER B O 1
ATOM 1680 N N . SER B 1 50 ? -7.324 -31.609 -17.844 1 38 50 SER B N 1
ATOM 1681 C CA . SER B 1 50 ? -7.113 -31.109 -16.5 1 38 50 SER B CA 1
ATOM 1682 C C . SER B 1 50 ? -6.625 -29.672 -16.5 1 38 50 SER B C 1
ATOM 1684 O O . SER B 1 50 ? -5.57 -29.375 -17.062 1 38 50 SER B O 1
ATOM 1686 N N . SER B 1 51 ? -7.414 -28.766 -16.75 1 44.03 51 SER B N 1
ATOM 1687 C CA . SER B 1 51 ? -7.055 -27.359 -16.594 1 44.03 51 SER B CA 1
ATOM 1688 C C . SER B 1 51 ? -5.961 -27.188 -15.539 1 44.03 51 SER B C 1
ATOM 1690 O O . SER B 1 51 ? -6.047 -27.75 -14.445 1 44.03 51 SER B O 1
ATOM 1692 N N . PRO B 1 52 ? -4.652 -27.141 -15.891 1 52.06 52 PRO B N 1
ATOM 1693 C CA . PRO B 1 52 ? -3.621 -26.922 -14.875 1 52.06 52 PRO B CA 1
ATOM 1694 C C . PRO B 1 52 ? -4.168 -26.281 -13.602 1 52.06 52 PRO B C 1
ATOM 1696 O O . PRO B 1 52 ? -5.16 -25.547 -13.648 1 52.06 52 PRO B O 1
ATOM 1699 N N . ARG B 1 53 ? -4.238 -27.062 -12.461 1 60.88 53 ARG B N 1
ATOM 1700 C CA . ARG B 1 53 ? -4.723 -26.594 -11.164 1 60.88 53 ARG B CA 1
ATOM 1701 C C . ARG B 1 53 ? -4.309 -25.141 -10.93 1 60.88 53 ARG B C 1
ATOM 1703 O O . ARG B 1 53 ? -3.145 -24.859 -10.641 1 60.88 53 ARG B O 1
ATOM 1710 N N . THR B 1 54 ? -5.082 -24.281 -11.438 1 81.56 54 THR B N 1
ATOM 1711 C CA . THR B 1 54 ? -4.859 -22.844 -11.383 1 81.56 54 THR B CA 1
ATOM 1712 C C . THR B 1 54 ? -5.066 -22.312 -9.961 1 81.56 54 THR B C 1
ATOM 1714 O O . THR B 1 54 ? -4.68 -21.188 -9.648 1 81.56 54 THR B O 1
ATOM 1717 N N . ASP B 1 55 ? -5.484 -23.281 -9.023 1 91.38 55 ASP B N 1
ATOM 1718 C CA . ASP B 1 55 ? -5.695 -22.859 -7.641 1 91.38 55 ASP B CA 1
ATOM 1719 C C . ASP B 1 55 ? -4.773 -23.609 -6.691 1 91.38 55 ASP B C 1
ATOM 1721 O O . ASP B 1 55 ? -4.535 -24.812 -6.875 1 91.38 55 ASP B O 1
ATOM 1725 N N . VAL B 1 56 ? -4.293 -22.984 -5.734 1 95.94 56 VAL B N 1
ATOM 1726 C CA . VAL B 1 56 ? -3.406 -23.547 -4.719 1 95.94 56 VAL B CA 1
ATOM 1727 C C . VAL B 1 56 ? -4.148 -23.656 -3.391 1 95.94 56 VAL B C 1
ATOM 1729 O O . VAL B 1 56 ? -4.902 -22.766 -3.012 1 95.94 56 VAL B O 1
ATOM 1732 N N . SER B 1 57 ? -3.99 -24.844 -2.709 1 96.25 57 SER B N 1
ATOM 1733 C CA . SER B 1 57 ? -4.562 -25.016 -1.378 1 96.25 57 SER B CA 1
ATOM 1734 C C . SER B 1 57 ? -3.684 -24.359 -0.311 1 96.25 57 SER B C 1
ATOM 1736 O O . SER B 1 57 ? -2.555 -23.953 -0.591 1 96.25 57 SER B O 1
ATOM 1738 N N . TYR B 1 58 ? -4.258 -24.391 0.94 1 97.56 58 TYR B N 1
ATOM 1739 C CA . TYR B 1 58 ? -3.521 -23.875 2.084 1 97.56 58 TYR B CA 1
ATOM 1740 C C . TYR B 1 58 ? -2.217 -24.625 2.289 1 97.56 58 TYR B C 1
ATOM 1742 O O . TYR B 1 58 ? -1.153 -24.016 2.432 1 97.56 58 TYR B O 1
ATOM 1750 N N . GLU B 1 59 ? -2.299 -25.922 2.283 1 96.81 59 GLU B N 1
ATOM 1751 C CA . GLU B 1 59 ? -1.127 -26.75 2.537 1 96.81 59 GLU B CA 1
ATOM 1752 C C . GLU B 1 59 ? -0.061 -26.547 1.465 1 96.81 59 GLU B C 1
ATOM 1754 O O . GLU B 1 59 ? 1.129 -26.453 1.774 1 96.81 59 GLU B O 1
ATOM 1759 N N . GLN B 1 60 ? -0.528 -26.516 0.301 1 96.81 60 GLN B N 1
ATOM 1760 C CA . GLN B 1 60 ? 0.396 -26.297 -0.807 1 96.81 60 GLN B CA 1
ATOM 1761 C C . GL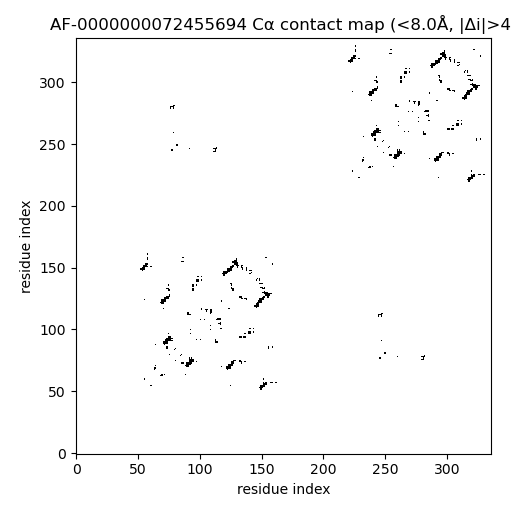N B 1 60 ? 1.068 -24.938 -0.702 1 96.81 60 GLN B C 1
ATOM 1763 O O . GLN B 1 60 ? 2.281 -24.812 -0.888 1 96.81 60 GLN B O 1
ATOM 1768 N N . LEU B 1 61 ? 0.277 -23.891 -0.394 1 97.69 61 LEU B N 1
ATOM 1769 C CA . LEU B 1 61 ? 0.831 -22.547 -0.268 1 97.69 61 LEU B CA 1
ATOM 1770 C C . LEU B 1 61 ? 1.853 -22.484 0.862 1 97.69 61 LEU B C 1
ATOM 1772 O O . LEU B 1 61 ? 2.92 -21.891 0.707 1 97.69 61 LEU B O 1
ATOM 1776 N N . LYS B 1 62 ? 1.495 -23.031 1.935 1 96.94 62 LYS B N 1
ATOM 1777 C CA . LYS B 1 62 ? 2.402 -23.047 3.078 1 96.94 62 LYS B CA 1
ATOM 1778 C C . LYS B 1 62 ? 3.74 -23.688 2.703 1 96.94 62 LYS B C 1
ATOM 1780 O O . LYS B 1 62 ? 4.801 -23.188 3.086 1 96.94 62 LYS B O 1
ATOM 1785 N N . GLN B 1 63 ? 3.727 -24.797 1.968 1 96.88 63 GLN B N 1
ATOM 1786 C CA . GLN B 1 63 ? 4.941 -25.469 1.525 1 96.88 63 GLN B CA 1
ATOM 1787 C C . GLN B 1 63 ? 5.742 -24.594 0.571 1 96.88 63 GLN B C 1
ATOM 1789 O O . GLN B 1 63 ? 6.969 -24.516 0.673 1 96.88 63 GLN B O 1
ATOM 1794 N N . LEU B 1 64 ? 5.043 -24 -0.396 1 96.81 64 LEU B N 1
ATOM 1795 C CA . LEU B 1 64 ? 5.699 -23.125 -1.357 1 96.81 64 LEU B CA 1
ATOM 1796 C C . LEU B 1 64 ? 6.41 -21.984 -0.647 1 96.81 64 LEU B C 1
ATOM 1798 O O . LEU B 1 64 ? 7.52 -21.609 -1.031 1 96.81 64 LEU B O 1
ATOM 1802 N N . LEU B 1 65 ? 5.742 -21.391 0.383 1 96.88 65 LEU B N 1
ATOM 1803 C CA . LEU B 1 65 ? 6.32 -20.297 1.163 1 96.88 65 LEU B CA 1
ATOM 1804 C C . LEU B 1 65 ? 7.527 -20.781 1.958 1 96.88 65 LEU B C 1
ATOM 1806 O O . LEU B 1 65 ? 8.555 -20.109 1.999 1 96.88 65 LEU B O 1
ATOM 1810 N N . ALA B 1 66 ? 7.414 -21.953 2.496 1 96.44 66 ALA B N 1
ATOM 1811 C CA . ALA B 1 66 ? 8.477 -22.516 3.33 1 96.44 66 ALA B CA 1
ATOM 1812 C C . ALA B 1 66 ? 9.727 -22.812 2.5 1 96.44 66 ALA B C 1
ATOM 1814 O O . ALA B 1 66 ? 10.852 -22.656 2.975 1 96.44 66 ALA B O 1
ATOM 1815 N N . THR B 1 67 ? 9.547 -23.25 1.256 1 97.06 67 THR B N 1
ATOM 1816 C CA . THR B 1 67 ? 10.656 -23.688 0.412 1 97.06 67 THR B CA 1
ATOM 1817 C C . THR B 1 67 ? 11.094 -22.562 -0.524 1 97.06 67 THR B C 1
ATOM 1819 O O . THR B 1 67 ? 12.047 -22.719 -1.29 1 97.06 67 THR B O 1
ATOM 1822 N N . ARG B 1 68 ? 10.422 -21.406 -0.54 1 95.56 68 ARG B N 1
ATOM 1823 C CA . ARG B 1 68 ? 10.703 -20.266 -1.393 1 95.56 68 ARG B CA 1
ATOM 1824 C C . ARG B 1 68 ? 10.688 -20.656 -2.865 1 95.56 68 ARG B C 1
ATOM 1826 O O . ARG B 1 68 ? 11.562 -20.25 -3.633 1 95.56 68 ARG B O 1
ATOM 1833 N N . LYS B 1 69 ? 9.695 -21.422 -3.254 1 96.56 69 LYS B N 1
ATOM 1834 C CA . LYS B 1 69 ? 9.609 -21.922 -4.625 1 96.56 69 LYS B CA 1
ATOM 1835 C C . LYS B 1 69 ? 8.578 -21.141 -5.43 1 96.56 69 LYS B C 1
ATOM 1837 O O . LYS B 1 69 ? 8.297 -21.484 -6.582 1 96.56 69 LYS B O 1
ATOM 1842 N N . ALA B 1 70 ? 8.008 -20.156 -4.789 1 97.06 70 ALA B N 1
ATOM 1843 C CA . ALA B 1 70 ? 7.039 -19.312 -5.48 1 97.06 70 ALA B CA 1
ATOM 1844 C C . ALA B 1 70 ? 7.066 -17.891 -4.93 1 97.06 70 ALA B C 1
ATOM 1846 O O . ALA B 1 70 ? 7.395 -17.672 -3.762 1 97.06 70 ALA B O 1
ATOM 1847 N N . VAL B 1 71 ? 6.789 -17 -5.816 1 98.25 71 VAL B N 1
ATOM 1848 C CA . VAL B 1 71 ? 6.508 -15.625 -5.395 1 98.25 71 VAL B CA 1
ATOM 1849 C C . VAL B 1 71 ? 5.016 -15.477 -5.102 1 98.25 71 VAL B C 1
ATOM 1851 O O . VAL B 1 71 ? 4.176 -15.734 -5.961 1 98.25 71 VAL B O 1
ATOM 1854 N N . VAL B 1 72 ? 4.699 -15.133 -3.865 1 98.69 72 VAL B N 1
ATOM 1855 C CA . VAL B 1 72 ? 3.307 -14.945 -3.48 1 98.69 72 VAL B CA 1
ATOM 1856 C C . VAL B 1 72 ? 2.965 -13.453 -3.488 1 98.69 72 VAL B C 1
ATOM 1858 O O . VAL B 1 72 ? 3.637 -12.656 -2.832 1 98.69 72 VAL B O 1
ATOM 1861 N N . ILE B 1 73 ? 1.953 -13.094 -4.277 1 98.81 73 ILE B N 1
ATOM 1862 C CA . ILE B 1 73 ? 1.568 -11.695 -4.438 1 98.81 73 ILE B CA 1
ATOM 1863 C C . ILE B 1 73 ? 0.145 -11.492 -3.924 1 98.81 73 ILE B C 1
ATOM 1865 O O . ILE B 1 73 ? -0.8 -12.094 -4.441 1 98.81 73 ILE B O 1
ATOM 1869 N N . ASP B 1 74 ? 0.058 -10.688 -2.887 1 98.81 74 ASP B N 1
ATOM 1870 C CA . ASP B 1 74 ? -1.235 -10.242 -2.377 1 98.81 74 ASP B CA 1
ATOM 1871 C C . ASP B 1 74 ? -1.735 -9.023 -3.145 1 98.81 74 ASP B C 1
ATOM 1873 O O . ASP B 1 74 ? -1.084 -7.977 -3.148 1 98.81 74 ASP B O 1
ATOM 1877 N N . VAL B 1 75 ? -2.965 -9.156 -3.729 1 98.88 75 VAL B N 1
ATOM 1878 C CA . VAL B 1 75 ? -3.381 -8.125 -4.676 1 98.88 75 VAL B CA 1
ATOM 1879 C C . VAL B 1 75 ? -4.406 -7.203 -4.023 1 98.88 75 VAL B C 1
ATOM 1881 O O . VAL B 1 75 ? -5.062 -6.414 -4.703 1 98.88 75 VAL B O 1
ATOM 1884 N N . ARG B 1 76 ? -4.629 -7.203 -2.742 1 98.69 76 ARG B N 1
ATOM 1885 C CA . ARG B 1 76 ? -5.5 -6.285 -2.018 1 98.69 76 ARG B CA 1
ATOM 1886 C C . ARG B 1 76 ? -4.867 -4.902 -1.905 1 98.69 76 ARG B C 1
ATOM 1888 O O . ARG B 1 76 ? -3.68 -4.734 -2.189 1 98.69 76 ARG B O 1
ATOM 1895 N N . GLU B 1 77 ? -5.688 -4.016 -1.543 1 98.31 77 GLU B N 1
ATOM 1896 C CA . GLU B 1 77 ? -5.141 -2.695 -1.24 1 98.31 77 GLU B CA 1
ATOM 1897 C C . GLU B 1 77 ? -4.281 -2.729 0.02 1 98.31 77 GLU B C 1
ATOM 1899 O O . GLU B 1 77 ? -4.594 -3.443 0.974 1 98.31 77 GLU B O 1
ATOM 1904 N N . PRO B 1 78 ? -3.221 -1.865 0.085 1 98.5 78 PRO B N 1
ATOM 1905 C CA . PRO B 1 78 ? -2.273 -1.934 1.2 1 98.5 78 PRO B CA 1
ATOM 1906 C C . PRO B 1 78 ? -2.947 -1.751 2.559 1 98.5 78 PRO B C 1
ATOM 1908 O O . PRO B 1 78 ? -2.559 -2.395 3.537 1 98.5 78 PRO B O 1
ATOM 1911 N N . TRP B 1 79 ? -3.959 -0.893 2.643 1 97.19 79 TRP B N 1
ATOM 1912 C CA . TRP B 1 79 ? -4.602 -0.628 3.926 1 97.19 79 TRP B CA 1
ATOM 1913 C C . TRP B 1 79 ? -5.289 -1.88 4.457 1 97.19 79 TRP B C 1
ATOM 1915 O O . TRP B 1 79 ? -5.375 -2.08 5.672 1 97.19 79 TRP B O 1
ATOM 1925 N N . GLU B 1 80 ? -5.809 -2.77 3.596 1 97.62 80 GLU B N 1
ATOM 1926 C CA . GLU B 1 80 ? -6.426 -4.031 4.004 1 97.62 80 GLU B CA 1
ATOM 1927 C C . GLU B 1 80 ? -5.426 -4.918 4.742 1 97.62 80 GLU B C 1
ATOM 1929 O O . GLU B 1 80 ? -5.773 -5.566 5.73 1 97.62 80 GLU B O 1
ATOM 1934 N N . LEU B 1 81 ? -4.215 -4.945 4.254 1 97.88 81 LEU B N 1
ATOM 1935 C CA . LEU B 1 81 ? -3.178 -5.758 4.871 1 97.88 81 LEU B CA 1
ATOM 1936 C C . LEU B 1 81 ? -2.82 -5.227 6.254 1 97.88 81 LEU B C 1
ATOM 1938 O O . LEU B 1 81 ? -2.611 -6 7.191 1 97.88 81 LEU B O 1
ATOM 1942 N N . ARG B 1 82 ? -2.764 -3.914 6.34 1 94.81 82 ARG B N 1
ATOM 1943 C CA . ARG B 1 82 ? -2.451 -3.289 7.621 1 94.81 82 ARG B CA 1
ATOM 1944 C C . ARG B 1 82 ? -3.561 -3.537 8.641 1 94.81 82 ARG B C 1
ATOM 1946 O O . ARG B 1 82 ? -3.289 -3.748 9.82 1 94.81 82 ARG B O 1
ATOM 1953 N N . GLU B 1 83 ? -4.766 -3.564 8.117 1 94.12 83 GLU B N 1
ATOM 1954 C CA . GLU B 1 83 ? -5.922 -3.648 9.008 1 94.12 83 GLU B CA 1
ATOM 1955 C C . GLU B 1 83 ? -6.203 -5.094 9.414 1 94.12 83 GLU B C 1
ATOM 1957 O O . GLU B 1 83 ? -6.48 -5.371 10.578 1 94.12 83 GLU B O 1
ATOM 1962 N N . TYR B 1 84 ? -6.055 -6.027 8.477 1 94.88 84 TYR B N 1
ATOM 1963 C CA . TYR B 1 84 ? -6.562 -7.367 8.742 1 94.88 84 TYR B CA 1
ATOM 1964 C C . TYR B 1 84 ? -5.426 -8.375 8.836 1 94.88 84 TYR B C 1
ATOM 1966 O O . TYR B 1 84 ? -5.613 -9.484 9.352 1 94.88 84 TYR B O 1
ATOM 1974 N N . GLY B 1 85 ? -4.316 -7.93 8.305 1 95 85 GLY B N 1
ATOM 1975 C CA . GLY B 1 85 ? -3.207 -8.867 8.281 1 95 85 GLY B CA 1
ATOM 1976 C C . GLY B 1 85 ? -2.867 -9.359 6.887 1 95 85 GLY B C 1
ATOM 1977 O O . GLY B 1 85 ? -3.576 -9.062 5.926 1 95 85 GLY B O 1
ATOM 1978 N N . PHE B 1 86 ? -1.76 -10.047 6.828 1 96.62 86 PHE B N 1
ATOM 1979 C CA . PHE B 1 86 ? -1.264 -10.523 5.543 1 96.62 86 PHE B CA 1
ATOM 1980 C C . PHE B 1 86 ? -0.507 -11.836 5.703 1 96.62 86 PHE B C 1
ATOM 1982 O O . PHE B 1 86 ? -0.185 -12.234 6.82 1 96.62 86 PHE B O 1
ATOM 1989 N N . ILE B 1 87 ? -0.323 -12.484 4.566 1 97.12 87 ILE B N 1
ATOM 1990 C CA . ILE B 1 87 ? 0.471 -13.711 4.535 1 97.12 87 ILE B CA 1
ATOM 1991 C C . ILE B 1 87 ? 1.957 -13.359 4.598 1 97.12 87 ILE B C 1
ATOM 1993 O O . ILE B 1 87 ? 2.484 -12.695 3.707 1 97.12 87 ILE B O 1
ATOM 1997 N N . PRO B 1 88 ? 2.656 -13.883 5.691 1 96.25 88 PRO B N 1
ATOM 1998 C CA . PRO B 1 88 ? 4.094 -13.602 5.754 1 96.25 88 PRO B CA 1
ATOM 1999 C C . PRO B 1 88 ? 4.852 -14.125 4.539 1 96.25 88 PRO B C 1
ATOM 2001 O O . PRO B 1 88 ? 4.602 -15.242 4.086 1 96.25 88 PRO B O 1
ATOM 2004 N N . GLY B 1 89 ? 5.789 -13.273 4.004 1 96.12 89 GLY B N 1
ATOM 2005 C CA . GLY B 1 89 ? 6.566 -13.68 2.844 1 96.12 89 GLY B CA 1
ATOM 2006 C C . GLY B 1 89 ? 5.945 -13.25 1.528 1 96.12 89 GLY B C 1
ATOM 2007 O O . GLY B 1 89 ? 6.559 -13.398 0.469 1 96.12 89 GLY B O 1
ATOM 2008 N N . SER B 1 90 ? 4.785 -12.719 1.582 1 98.12 90 SER B N 1
ATOM 2009 C CA . SER B 1 90 ? 4.109 -12.266 0.37 1 98.12 90 SER B CA 1
ATOM 2010 C C . SER B 1 90 ? 4.508 -10.836 0.02 1 98.12 90 SER B C 1
ATOM 2012 O O . SER B 1 90 ? 4.926 -10.07 0.893 1 98.12 90 SER B O 1
ATOM 2014 N N . ILE B 1 91 ? 4.387 -10.508 -1.266 1 98.62 91 ILE B N 1
ATOM 2015 C CA . ILE B 1 91 ? 4.543 -9.148 -1.782 1 98.62 91 ILE B CA 1
ATOM 2016 C C . ILE B 1 91 ? 3.168 -8.539 -2.055 1 98.62 91 ILE B C 1
ATOM 2018 O O . ILE B 1 91 ? 2.275 -9.211 -2.572 1 98.62 91 ILE B O 1
ATOM 2022 N N . ASN B 1 92 ? 3.016 -7.281 -1.702 1 98.81 92 ASN B N 1
ATOM 2023 C CA . ASN B 1 92 ? 1.74 -6.625 -1.967 1 98.81 92 ASN B CA 1
ATOM 2024 C C . ASN B 1 92 ? 1.795 -5.785 -3.24 1 98.81 92 ASN B C 1
ATOM 2026 O O . ASN B 1 92 ? 2.6 -4.859 -3.344 1 98.81 92 ASN B O 1
ATOM 2030 N N . VAL B 1 93 ? 0.978 -6.148 -4.207 1 98.81 93 VAL B N 1
ATOM 2031 C CA . VAL B 1 93 ? 0.729 -5.406 -5.438 1 98.81 93 VAL B CA 1
ATOM 2032 C C . VAL B 1 93 ? -0.774 -5.309 -5.688 1 98.81 93 VAL B C 1
ATOM 2034 O O . VAL B 1 93 ? -1.388 -6.258 -6.184 1 98.81 93 VAL B O 1
ATOM 2037 N N . PRO B 1 94 ? -1.34 -4.18 -5.414 1 98.75 94 PRO B N 1
ATOM 2038 C CA . PRO B 1 94 ? -2.783 -4.078 -5.641 1 98.75 94 PRO B CA 1
ATOM 2039 C C . PRO B 1 94 ? -3.188 -4.477 -7.059 1 98.75 94 PRO B C 1
ATOM 2041 O O . PRO B 1 94 ? -2.467 -4.18 -8.016 1 98.75 94 PRO B O 1
ATOM 2044 N N . LEU B 1 95 ? -4.391 -5.07 -7.129 1 98.69 95 LEU B N 1
ATOM 2045 C CA . LEU B 1 95 ? -4.863 -5.574 -8.414 1 98.69 95 LEU B CA 1
ATOM 2046 C C . LEU B 1 95 ? -4.781 -4.492 -9.484 1 98.69 95 LEU B C 1
ATOM 2048 O O . LEU B 1 95 ? -4.359 -4.758 -10.609 1 98.69 95 LEU B O 1
ATOM 2052 N N . GLY B 1 96 ? -5.145 -3.262 -9.109 1 97.62 96 GLY B N 1
ATOM 2053 C CA . GLY B 1 96 ? -5.164 -2.176 -10.078 1 97.62 96 GLY B CA 1
ATOM 2054 C C . GLY B 1 96 ? -3.789 -1.827 -10.617 1 97.62 96 GLY B C 1
ATOM 2055 O O . GLY B 1 96 ? -3.67 -1.114 -11.617 1 97.62 96 GLY B O 1
ATOM 2056 N N . GLN B 1 97 ? -2.781 -2.338 -10.008 1 98.25 97 GLN B N 1
ATOM 2057 C CA . GLN B 1 97 ? -1.415 -2.002 -10.391 1 98.25 97 GLN B CA 1
ATOM 2058 C C . GLN B 1 97 ? -0.7 -3.209 -10.992 1 98.25 97 GLN B C 1
ATOM 2060 O O . GLN B 1 97 ? 0.423 -3.088 -11.484 1 98.25 97 GLN B O 1
ATOM 2065 N N . VAL B 1 98 ? -1.299 -4.406 -11.055 1 98.62 98 VAL B N 1
ATOM 2066 C CA . VAL B 1 98 ? -0.625 -5.645 -11.43 1 98.62 98 VAL B CA 1
ATOM 2067 C C . VAL B 1 98 ? -0.129 -5.551 -12.867 1 98.62 98 VAL B C 1
ATOM 2069 O O . VAL B 1 98 ? 1.014 -5.91 -13.164 1 98.62 98 VAL B O 1
ATOM 2072 N N . ASP B 1 99 ? -0.912 -5.043 -13.75 1 97.88 99 ASP B N 1
ATOM 2073 C CA . ASP B 1 99 ? -0.544 -4.941 -15.164 1 97.88 99 ASP B CA 1
ATOM 2074 C C . ASP B 1 99 ? 0.724 -4.109 -15.344 1 97.88 99 ASP B C 1
ATOM 2076 O O . ASP B 1 99 ? 1.69 -4.566 -15.953 1 97.88 99 ASP B O 1
ATOM 2080 N N . THR B 1 100 ? 0.795 -2.953 -14.68 1 97.69 100 THR B N 1
ATOM 2081 C CA . THR B 1 100 ? 1.945 -2.066 -14.805 1 97.69 100 THR B CA 1
ATOM 2082 C C . THR B 1 100 ? 3.127 -2.594 -13.992 1 97.69 100 THR B C 1
ATOM 2084 O O . THR B 1 100 ? 4.273 -2.523 -14.445 1 97.69 100 THR B O 1
ATOM 2087 N N . ALA B 1 101 ? 2.818 -3.127 -12.867 1 98.56 101 ALA B N 1
ATOM 2088 C CA . ALA B 1 101 ? 3.869 -3.594 -11.969 1 98.56 101 ALA B CA 1
ATOM 2089 C C . ALA B 1 101 ? 4.703 -4.695 -12.625 1 98.56 101 ALA B C 1
ATOM 2091 O O . ALA B 1 101 ? 5.93 -4.688 -12.531 1 98.56 101 ALA B O 1
ATOM 2092 N N . LEU B 1 102 ? 4.027 -5.59 -13.328 1 98.06 102 LEU B N 1
ATOM 2093 C CA . LEU B 1 102 ? 4.703 -6.75 -13.906 1 98.06 102 LEU B CA 1
ATOM 2094 C C . LEU B 1 102 ? 5.434 -6.371 -15.188 1 98.06 102 LEU B C 1
ATOM 2096 O O . LEU B 1 102 ? 6.031 -7.23 -15.844 1 98.06 102 LEU B O 1
ATOM 2100 N N . GLN B 1 103 ? 5.477 -5.066 -15.508 1 97.12 103 GLN B N 1
ATOM 2101 C CA . GLN B 1 103 ? 6.191 -4.574 -16.688 1 97.12 103 GLN B CA 1
ATOM 2102 C C . GLN B 1 103 ? 7.273 -3.572 -16.281 1 97.12 103 GLN B C 1
ATOM 2104 O O . GLN B 1 103 ? 7.93 -2.988 -17.156 1 97.12 103 GLN B O 1
ATOM 2109 N N . LEU B 1 104 ? 7.484 -3.418 -15.047 1 97.62 104 LEU B N 1
ATOM 2110 C CA . LEU B 1 104 ? 8.523 -2.525 -14.555 1 97.62 104 LEU B CA 1
ATOM 2111 C C . LEU B 1 104 ? 9.898 -3.176 -14.664 1 97.62 104 LEU B C 1
ATOM 2113 O O . LEU B 1 104 ? 10.008 -4.398 -14.773 1 97.62 104 LEU B O 1
ATOM 2117 N N . CYS B 1 105 ? 10.922 -2.266 -14.602 1 97.38 105 CYS B N 1
ATOM 2118 C CA . CYS B 1 105 ? 12.258 -2.818 -14.398 1 97.38 105 CYS B CA 1
ATOM 2119 C C . CYS B 1 105 ? 12.414 -3.365 -12.984 1 97.38 105 CYS B C 1
ATOM 2121 O O . CYS B 1 105 ? 11.805 -2.852 -12.047 1 97.38 105 CYS B O 1
ATOM 2123 N N . PRO B 1 106 ? 13.211 -4.266 -12.805 1 97.62 106 PRO B N 1
ATOM 2124 C CA . PRO B 1 106 ? 13.352 -4.949 -11.523 1 97.62 106 PRO B CA 1
ATOM 2125 C C . PRO B 1 106 ? 13.672 -3.99 -10.375 1 97.62 106 PRO B C 1
ATOM 2127 O O . PRO B 1 106 ? 13.125 -4.129 -9.281 1 97.62 106 PRO B O 1
ATOM 2130 N N . ASP B 1 107 ? 14.477 -3.025 -10.594 1 97.88 107 ASP B N 1
ATOM 2131 C CA . ASP B 1 107 ? 14.852 -2.088 -9.539 1 97.88 107 ASP B CA 1
ATOM 2132 C C . ASP B 1 107 ? 13.656 -1.249 -9.094 1 97.88 107 ASP B C 1
ATOM 2134 O O . ASP B 1 107 ? 13.461 -1.01 -7.902 1 97.88 107 ASP B O 1
ATOM 2138 N N . GLU B 1 108 ? 12.906 -0.854 -10.047 1 97.69 108 GLU B N 1
ATOM 2139 C CA . GLU B 1 108 ? 11.727 -0.055 -9.734 1 97.69 108 GLU B CA 1
ATOM 2140 C C . GLU B 1 108 ? 10.68 -0.882 -8.984 1 97.69 108 GLU B C 1
ATOM 2142 O O . GLU B 1 108 ? 10.047 -0.39 -8.055 1 97.69 108 GLU B O 1
ATOM 2147 N N . PHE B 1 109 ? 10.539 -2.115 -9.422 1 98.62 109 PHE B N 1
ATOM 2148 C CA . PHE B 1 109 ? 9.617 -3.021 -8.742 1 98.62 109 PHE B CA 1
ATOM 2149 C C . PHE B 1 109 ? 10.008 -3.197 -7.281 1 98.62 109 PHE B C 1
ATOM 2151 O O . PHE B 1 109 ? 9.156 -3.088 -6.395 1 98.62 109 PHE B O 1
ATOM 2158 N N . LYS B 1 110 ? 11.195 -3.426 -7.055 1 98.31 110 LYS B N 1
ATOM 2159 C CA . LYS B 1 110 ? 11.703 -3.641 -5.703 1 98.31 110 LYS B CA 1
ATOM 2160 C C . LYS B 1 110 ? 11.508 -2.398 -4.836 1 98.31 110 LYS B C 1
ATOM 2162 O O . LYS B 1 110 ? 11.125 -2.5 -3.67 1 98.31 110 LYS B O 1
ATOM 2167 N N . GLU B 1 111 ? 11.758 -1.269 -5.398 1 97.12 111 GLU B N 1
ATOM 2168 C CA . GLU B 1 111 ? 11.602 -0.01 -4.676 1 97.12 111 GLU B CA 1
ATOM 2169 C C . GLU B 1 111 ? 10.141 0.22 -4.285 1 97.12 111 GLU B C 1
ATOM 2171 O O . GLU B 1 111 ? 9.852 0.651 -3.168 1 97.12 111 GLU B O 1
ATOM 2176 N N . LYS B 1 112 ? 9.242 -0.111 -5.141 1 97.75 112 LYS B N 1
ATOM 2177 C CA . LYS B 1 112 ? 7.832 0.23 -4.977 1 97.75 112 LYS B CA 1
ATOM 2178 C C . LYS B 1 112 ? 7.113 -0.813 -4.129 1 97.75 112 LYS B C 1
ATOM 2180 O O . LYS B 1 112 ? 6.199 -0.48 -3.369 1 97.75 112 LYS B O 1
ATOM 2185 N N . TYR B 1 113 ? 7.547 -2.059 -4.227 1 98.62 113 TYR B N 1
ATOM 2186 C CA . TYR B 1 113 ? 6.715 -3.105 -3.641 1 98.62 113 TYR B CA 1
ATOM 2187 C C . TYR B 1 113 ? 7.5 -3.914 -2.613 1 98.62 113 TYR B C 1
ATOM 2189 O O . TYR B 1 113 ? 6.941 -4.785 -1.944 1 98.62 113 TYR B O 1
ATOM 2197 N N . GLY B 1 114 ? 8.781 -3.76 -2.506 1 97.5 114 GLY B N 1
ATOM 2198 C CA . GLY B 1 114 ? 9.57 -4.277 -1.403 1 97.5 114 GLY B CA 1
ATOM 2199 C C . GLY B 1 114 ? 9.992 -5.723 -1.598 1 97.5 114 GLY B C 1
ATOM 2200 O O . GLY B 1 114 ? 10.461 -6.367 -0.66 1 97.5 114 GLY B O 1
ATOM 2201 N N . GLY B 1 115 ? 9.711 -6.262 -2.771 1 97.31 115 GLY B N 1
ATOM 2202 C CA . GLY B 1 115 ? 10.117 -7.613 -3.123 1 97.31 115 GLY B CA 1
ATOM 2203 C C . GLY B 1 115 ? 10.766 -7.707 -4.492 1 97.31 115 GLY B C 1
ATOM 2204 O O . GLY B 1 115 ? 10.68 -6.766 -5.285 1 97.31 115 GLY B O 1
ATOM 2205 N N . GLU B 1 116 ? 11.43 -8.812 -4.703 1 97.25 116 GLU B N 1
ATOM 2206 C CA . GLU B 1 116 ? 12.062 -9.023 -6.004 1 97.25 116 GLU B CA 1
ATOM 2207 C C . GLU B 1 116 ? 11.016 -9.203 -7.102 1 97.25 116 GLU B C 1
ATOM 2209 O O . GLU B 1 116 ? 10.008 -9.883 -6.902 1 97.25 116 GLU B O 1
ATOM 2214 N N . MET B 1 117 ? 11.312 -8.586 -8.219 1 97.38 117 MET B N 1
ATOM 2215 C CA . MET B 1 117 ? 10.469 -8.773 -9.398 1 97.38 117 MET B CA 1
ATOM 2216 C C . MET B 1 117 ? 10.477 -10.234 -9.844 1 97.38 117 MET B C 1
ATOM 2218 O O . MET B 1 117 ? 11.539 -10.82 -10.039 1 97.38 117 MET B O 1
ATOM 2222 N N . PRO B 1 118 ? 9.312 -10.773 -10 1 97.75 118 PRO B N 1
ATOM 2223 C CA . PRO B 1 118 ? 9.305 -12.148 -10.5 1 97.75 118 PRO B CA 1
ATOM 2224 C C . PRO B 1 118 ? 9.766 -12.25 -11.953 1 97.75 118 PRO B C 1
ATOM 2226 O O . PRO B 1 118 ? 9.484 -11.367 -12.758 1 97.75 118 PRO B O 1
ATOM 2229 N N . LEU B 1 119 ? 10.461 -13.336 -12.203 1 95.88 119 LEU B N 1
ATOM 2230 C CA . LEU B 1 119 ? 10.758 -13.68 -13.586 1 95.88 119 LEU B CA 1
ATOM 2231 C C . LEU B 1 119 ? 9.562 -14.352 -14.25 1 95.88 119 LEU B C 1
ATOM 2233 O O . LEU B 1 119 ? 8.711 -14.922 -13.57 1 95.88 119 LEU B O 1
ATOM 2237 N N . GLN B 1 120 ? 9.586 -14.297 -15.578 1 95.44 120 GLN B N 1
ATOM 2238 C CA . GLN B 1 120 ? 8.469 -14.875 -16.312 1 95.44 120 GLN B CA 1
ATOM 2239 C C . GLN B 1 120 ? 8.414 -16.391 -16.125 1 95.44 120 GLN B C 1
ATOM 2241 O O . GLN B 1 120 ? 7.367 -17.016 -16.312 1 95.44 120 GLN B O 1
ATOM 2246 N N . THR B 1 121 ? 9.461 -16.969 -15.625 1 94.75 121 THR B N 1
ATOM 2247 C CA . THR B 1 121 ? 9.539 -18.406 -15.453 1 94.75 121 THR B CA 1
ATOM 2248 C C . THR B 1 121 ? 9.211 -18.812 -14.016 1 94.75 121 THR B C 1
ATOM 2250 O O . THR B 1 121 ? 9.07 -20 -13.711 1 94.75 121 THR B O 1
ATOM 2253 N N . ASP B 1 122 ? 9.156 -17.859 -13.156 1 96.44 122 ASP B N 1
ATOM 2254 C CA . ASP B 1 122 ? 8.906 -18.156 -11.75 1 96.44 122 ASP B CA 1
ATOM 2255 C C . ASP B 1 122 ? 7.477 -18.641 -11.531 1 96.44 122 ASP B C 1
ATOM 2257 O O . ASP B 1 122 ? 6.578 -18.297 -12.305 1 96.44 122 ASP B O 1
ATOM 2261 N N . ASN B 1 123 ? 7.293 -19.453 -10.531 1 97.19 123 ASN B N 1
ATOM 2262 C CA . ASN B 1 123 ? 5.957 -19.734 -10.016 1 97.19 123 ASN B CA 1
ATOM 2263 C C . ASN B 1 123 ? 5.406 -18.547 -9.219 1 97.19 123 ASN B C 1
ATOM 2265 O O . ASN B 1 123 ? 6.066 -18.047 -8.312 1 97.19 123 ASN B O 1
ATOM 2269 N N . ILE B 1 124 ? 4.281 -18.109 -9.68 1 98.44 124 ILE B N 1
ATOM 2270 C CA . ILE B 1 124 ? 3.639 -17 -8.984 1 98.44 124 ILE B CA 1
ATOM 2271 C C . ILE B 1 124 ? 2.271 -17.438 -8.461 1 98.44 124 ILE B C 1
ATOM 2273 O O . ILE B 1 124 ? 1.496 -18.062 -9.188 1 98.44 124 ILE B O 1
ATOM 2277 N N . VAL B 1 125 ? 2.008 -17.172 -7.16 1 98.62 125 VAL B N 1
ATOM 2278 C CA . VAL B 1 125 ? 0.687 -17.406 -6.586 1 98.62 125 VAL B CA 1
ATOM 2279 C C . VAL B 1 125 ? 0.062 -16.062 -6.176 1 98.62 125 VAL B C 1
ATOM 2281 O O . VAL B 1 125 ? 0.606 -15.359 -5.328 1 98.62 125 VAL B O 1
ATOM 2284 N N . PHE B 1 126 ? -1.061 -15.766 -6.777 1 98.81 126 PHE B N 1
ATOM 2285 C CA . PHE B 1 126 ? -1.806 -14.57 -6.398 1 98.81 126 PHE B CA 1
ATOM 2286 C C . PHE B 1 126 ? -2.811 -14.883 -5.297 1 98.81 126 PHE B C 1
ATOM 2288 O O . PHE B 1 126 ? -3.41 -15.961 -5.285 1 98.81 126 PHE B O 1
ATOM 2295 N N . THR B 1 127 ? -2.977 -13.906 -4.348 1 98.69 127 THR B N 1
ATOM 2296 C CA . THR B 1 127 ? -3.949 -14.055 -3.271 1 98.69 127 THR B CA 1
ATOM 2297 C C . THR B 1 127 ? -4.656 -12.727 -3 1 98.69 127 THR B C 1
ATOM 2299 O O . THR B 1 127 ? -4.141 -11.664 -3.338 1 98.69 127 THR B O 1
ATOM 2302 N N . CYS B 1 128 ? -5.801 -12.797 -2.535 1 98.38 128 CYS B N 1
ATOM 2303 C CA . CYS B 1 128 ? -6.535 -11.625 -2.07 1 98.38 128 CYS B CA 1
ATOM 2304 C C . CYS B 1 128 ? -7.312 -11.938 -0.797 1 98.38 128 CYS B C 1
ATOM 2306 O O . CYS B 1 128 ? -6.773 -12.539 0.132 1 98.38 128 CYS B O 1
ATOM 2308 N N . LEU B 1 129 ? -8.484 -11.359 -0.673 1 97.62 129 LEU B N 1
ATOM 2309 C CA . LEU B 1 129 ? -9.281 -11.602 0.528 1 97.62 129 LEU B CA 1
ATOM 2310 C C . LEU B 1 129 ? -10.062 -12.906 0.415 1 97.62 129 LEU B C 1
ATOM 2312 O O . LEU B 1 129 ? -9.984 -13.758 1.301 1 97.62 129 LEU B O 1
ATOM 2316 N N . ALA B 1 130 ? -10.711 -13.086 -0.841 1 95.31 130 ALA B N 1
ATOM 2317 C CA . ALA B 1 130 ? -11.672 -14.18 -0.975 1 95.31 130 ALA B CA 1
ATOM 2318 C C . ALA B 1 130 ? -11.531 -14.867 -2.33 1 95.31 130 ALA B C 1
ATOM 2320 O O . ALA B 1 130 ? -12.445 -15.562 -2.773 1 95.31 130 ALA B O 1
ATOM 2321 N N . GLY B 1 131 ? -10.578 -14.586 -3.025 1 94.25 131 GLY B N 1
ATOM 2322 C CA . GLY B 1 131 ? -10.242 -15.383 -4.191 1 94.25 131 GLY B CA 1
ATOM 2323 C C . GLY B 1 131 ? -10.617 -14.719 -5.5 1 94.25 131 GLY B C 1
ATOM 2324 O O . GLY B 1 131 ? -10.094 -15.078 -6.559 1 94.25 131 GLY B O 1
ATOM 2325 N N . VAL B 1 132 ? -11.438 -13.727 -5.535 1 96 132 VAL B N 1
ATOM 2326 C CA . VAL B 1 132 ? -11.945 -13.125 -6.766 1 96 132 VAL B CA 1
ATOM 2327 C C . VAL B 1 132 ? -10.852 -12.297 -7.426 1 96 132 VAL B C 1
ATOM 2329 O O . VAL B 1 132 ? -10.555 -12.469 -8.609 1 96 132 VAL B O 1
ATOM 2332 N N . ARG B 1 133 ? -10.25 -11.383 -6.754 1 98.31 133 ARG B N 1
ATOM 2333 C CA . ARG B 1 133 ? -9.227 -10.508 -7.328 1 98.31 133 ARG B CA 1
ATOM 2334 C C . ARG B 1 133 ? -7.977 -11.305 -7.695 1 98.31 133 ARG B C 1
ATOM 2336 O O . ARG B 1 133 ? -7.309 -10.992 -8.688 1 98.31 133 ARG B O 1
ATOM 2343 N N . SER B 1 134 ? -7.676 -12.336 -6.918 1 98.44 134 SER B N 1
ATOM 2344 C CA . SER B 1 134 ? -6.504 -13.148 -7.219 1 98.44 134 SER B CA 1
ATOM 2345 C C . SER B 1 134 ? -6.656 -13.867 -8.555 1 98.44 134 SER B C 1
ATOM 2347 O O . SER B 1 134 ? -5.691 -14 -9.312 1 98.44 134 SER B O 1
ATOM 2349 N N . LYS B 1 135 ? -7.812 -14.297 -8.859 1 97.38 135 LYS B N 1
ATOM 2350 C CA . LYS B 1 135 ? -8.062 -14.93 -10.156 1 97.38 135 LYS B CA 1
ATOM 2351 C C . LYS B 1 135 ? -7.867 -13.938 -11.297 1 97.38 135 LYS B C 1
ATOM 2353 O O . LYS B 1 135 ? -7.266 -14.266 -12.32 1 97.38 135 LYS B O 1
ATOM 2358 N N . ASN B 1 136 ? -8.344 -12.727 -11.109 1 98.12 136 ASN B N 1
ATOM 2359 C CA . ASN B 1 136 ? -8.148 -11.68 -12.102 1 98.12 136 ASN B CA 1
ATOM 2360 C C . ASN B 1 136 ? -6.664 -11.398 -12.328 1 98.12 136 ASN B C 1
ATOM 2362 O O . ASN B 1 136 ? -6.219 -11.258 -13.469 1 98.12 136 ASN B O 1
ATOM 2366 N N . ALA B 1 137 ? -5.992 -11.336 -11.273 1 98.69 137 ALA B N 1
ATOM 2367 C CA . ALA B 1 137 ? -4.559 -11.062 -11.344 1 98.69 137 ALA B CA 1
ATOM 2368 C C . ALA B 1 137 ? -3.828 -12.188 -12.086 1 98.69 137 ALA B C 1
ATOM 2370 O O . ALA B 1 137 ? -2.932 -11.93 -12.891 1 98.69 137 ALA B O 1
ATOM 2371 N N . ARG B 1 138 ? -4.188 -13.406 -11.734 1 97.94 138 ARG B N 1
ATOM 2372 C CA . ARG B 1 138 ? -3.611 -14.562 -12.414 1 97.94 138 ARG B CA 1
ATOM 2373 C C . ARG B 1 138 ? -3.809 -14.461 -13.922 1 97.94 138 ARG B C 1
ATOM 2375 O O . ARG B 1 138 ? -2.865 -14.656 -14.695 1 97.94 138 ARG B O 1
ATOM 2382 N N . ASP B 1 139 ? -4.977 -14.141 -14.352 1 97.38 139 ASP B N 1
ATOM 2383 C CA . ASP B 1 139 ? -5.297 -14.047 -15.773 1 97.38 139 ASP B CA 1
ATOM 2384 C C . ASP B 1 139 ? -4.523 -12.906 -16.438 1 97.38 139 ASP B C 1
ATOM 2386 O O . ASP B 1 139 ? -4.047 -13.055 -17.562 1 97.38 139 ASP B O 1
ATOM 2390 N N . LEU B 1 140 ? -4.414 -11.844 -15.766 1 97.94 140 LEU B N 1
ATOM 2391 C CA . LEU B 1 140 ? -3.646 -10.711 -16.266 1 97.94 140 LEU B CA 1
ATOM 2392 C C . LEU B 1 140 ? -2.178 -11.086 -16.453 1 97.94 140 LEU B C 1
ATOM 2394 O O . LEU B 1 140 ? -1.584 -10.805 -17.484 1 97.94 140 LEU B O 1
ATOM 2398 N N . ALA B 1 141 ? -1.652 -11.688 -15.484 1 98.19 141 ALA B N 1
ATOM 2399 C CA . ALA B 1 141 ? -0.251 -12.094 -15.562 1 98.19 141 ALA B CA 1
ATOM 2400 C C . ALA B 1 141 ? -0.026 -13.078 -16.703 1 98.19 141 ALA B C 1
ATOM 2402 O O . ALA B 1 141 ? 0.977 -12.992 -17.422 1 98.19 141 ALA B O 1
ATOM 2403 N N . PHE B 1 142 ? -0.938 -13.992 -16.844 1 97 142 PHE B N 1
ATOM 2404 C CA . PHE B 1 142 ? -0.854 -14.945 -17.938 1 97 142 PHE B CA 1
ATOM 2405 C C . PHE B 1 142 ? -0.812 -14.211 -19.281 1 97 142 PHE B C 1
ATOM 2407 O O . PHE B 1 142 ? -0.012 -14.555 -20.156 1 97 142 PHE B O 1
ATOM 2414 N N . SER B 1 143 ? -1.602 -13.242 -19.422 1 97.38 143 SER B N 1
ATOM 2415 C CA . SER B 1 143 ? -1.675 -12.477 -20.656 1 97.38 143 SER B CA 1
ATOM 2416 C C . SER B 1 143 ? -0.381 -11.711 -20.906 1 97.38 143 SER B C 1
ATOM 2418 O O . SER B 1 143 ? -0.073 -11.367 -22.047 1 97.38 143 SER B O 1
ATOM 2420 N N . LEU B 1 144 ? 0.411 -11.469 -19.906 1 97.25 144 LEU B N 1
ATOM 2421 C CA . LEU B 1 144 ? 1.658 -10.719 -20 1 97.25 144 LEU B CA 1
ATOM 2422 C C . LEU B 1 144 ? 2.836 -11.656 -20.25 1 97.25 144 LEU B C 1
ATOM 2424 O O . LEU B 1 144 ? 3.982 -11.203 -20.328 1 97.25 144 LEU B O 1
ATOM 2428 N N . GLY B 1 145 ? 2.568 -12.969 -20.25 1 96.44 145 GLY B N 1
ATOM 2429 C CA . GLY B 1 145 ? 3.615 -13.906 -20.641 1 96.44 145 GLY B CA 1
ATOM 2430 C C . GLY B 1 145 ? 4.113 -14.758 -19.5 1 96.44 145 GLY B C 1
ATOM 2431 O O . GLY B 1 145 ? 4.996 -15.594 -19.672 1 96.44 145 GLY B O 1
ATOM 2432 N N . TYR B 1 146 ? 3.527 -14.594 -18.359 1 96.69 146 TYR B N 1
ATOM 2433 C CA . TYR B 1 146 ? 3.885 -15.453 -17.234 1 96.69 146 TYR B CA 1
ATOM 2434 C C . TYR B 1 146 ? 3.195 -16.812 -17.344 1 96.69 146 TYR B C 1
ATOM 2436 O O . TYR B 1 146 ? 2.006 -16.875 -17.656 1 96.69 146 TYR B O 1
ATOM 2444 N N . ARG B 1 147 ? 3.916 -17.859 -16.969 1 93.69 147 ARG B N 1
ATOM 2445 C CA . ARG B 1 147 ? 3.361 -19.172 -17.25 1 93.69 147 ARG B CA 1
ATOM 2446 C C . ARG B 1 147 ? 3.096 -19.938 -15.945 1 93.69 147 ARG B C 1
ATOM 2448 O O . ARG B 1 147 ? 2.135 -20.703 -15.859 1 93.69 147 ARG B O 1
ATOM 2455 N N . GLY B 1 148 ? 3.961 -19.812 -14.953 1 95.38 148 GLY B N 1
ATOM 2456 C CA . GLY B 1 148 ? 3.748 -20.453 -13.664 1 95.38 148 GLY B CA 1
ATOM 2457 C C . GLY B 1 148 ? 2.91 -19.625 -12.711 1 95.38 148 GLY B C 1
ATOM 2458 O O . GLY B 1 148 ? 3.357 -19.297 -11.609 1 95.38 148 GLY B O 1
ATOM 2459 N N . VAL B 1 149 ? 1.634 -19.328 -13.203 1 97.62 149 VAL B N 1
ATOM 2460 C CA . VAL B 1 149 ? 0.798 -18.453 -12.398 1 97.62 149 VAL B CA 1
ATOM 2461 C C . VAL B 1 149 ? -0.385 -19.234 -11.828 1 97.62 149 VAL B C 1
ATOM 2463 O O . VAL B 1 149 ? -1.05 -19.969 -12.555 1 97.62 149 VAL B O 1
ATOM 2466 N N . GLN B 1 150 ? -0.607 -19.047 -10.531 1 97.75 150 GLN B N 1
ATOM 2467 C CA . GLN B 1 150 ? -1.689 -19.703 -9.805 1 97.75 150 GLN B CA 1
ATOM 2468 C C . GLN B 1 150 ? -2.404 -18.719 -8.883 1 97.75 150 GLN B C 1
ATOM 2470 O O . GLN B 1 150 ? -1.983 -17.562 -8.742 1 97.75 150 GLN B O 1
ATOM 2475 N N . SER B 1 151 ? -3.545 -19.203 -8.398 1 97.94 151 SER B N 1
ATOM 2476 C CA . SER B 1 151 ? -4.316 -18.422 -7.438 1 97.94 151 SER B CA 1
ATOM 2477 C C . SER B 1 151 ? -4.562 -19.203 -6.152 1 97.94 151 SER B C 1
ATOM 2479 O O . SER B 1 151 ? -4.828 -20.406 -6.195 1 97.94 151 SER B O 1
ATOM 2481 N N . TYR B 1 152 ? -4.414 -18.531 -5.027 1 98.31 152 TYR B N 1
ATOM 2482 C CA . TYR B 1 152 ? -4.914 -19.062 -3.76 1 98.31 152 TYR B CA 1
ATOM 2483 C C . TYR B 1 152 ? -6.348 -18.609 -3.512 1 98.31 152 TYR B C 1
ATOM 2485 O O . TYR B 1 152 ? -6.578 -17.562 -2.9 1 98.31 152 TYR B O 1
ATOM 2493 N N . ALA B 1 153 ? -7.254 -19.422 -3.826 1 95.31 153 ALA B N 1
ATOM 2494 C CA . ALA B 1 153 ? -8.672 -19.078 -3.879 1 95.31 153 ALA B CA 1
ATOM 2495 C C . ALA B 1 153 ? -9.234 -18.859 -2.477 1 95.31 153 ALA B C 1
ATOM 2497 O O . ALA B 1 153 ? -10.172 -18.078 -2.295 1 95.31 153 ALA B O 1
ATOM 2498 N N . GLY B 1 154 ? -8.664 -19.516 -1.515 1 96.44 154 GLY B N 1
ATOM 2499 C CA . GLY B 1 154 ? -9.141 -19.328 -0.151 1 96.44 154 GLY B CA 1
ATOM 2500 C C . GLY B 1 154 ? -8.844 -17.953 0.401 1 96.44 154 GLY B C 1
ATOM 2501 O O . GLY B 1 154 ? -9.531 -17.484 1.306 1 96.44 154 GLY B O 1
ATOM 2502 N N . GLY B 1 155 ? -7.805 -17.391 -0.134 1 97.62 155 GLY B N 1
ATOM 2503 C CA . GLY B 1 155 ? -7.449 -16.031 0.24 1 97.62 155 GLY B CA 1
ATOM 2504 C C . GLY B 1 155 ? -7.012 -15.914 1.686 1 97.62 155 GLY B C 1
ATOM 2505 O O . GLY B 1 155 ? -6.676 -16.906 2.326 1 97.62 155 GLY B O 1
ATOM 2506 N N . TRP B 1 156 ? -6.973 -14.664 2.117 1 97.81 156 TRP B N 1
ATOM 2507 C CA . TRP B 1 156 ? -6.586 -14.359 3.49 1 97.81 156 TRP B CA 1
ATOM 2508 C C . TRP B 1 156 ? -7.555 -14.984 4.484 1 97.81 156 TRP B C 1
ATOM 2510 O O . TRP B 1 156 ? -7.145 -15.453 5.551 1 97.81 156 TRP B O 1
ATOM 2520 N N . GLN B 1 157 ? -8.797 -15.055 4.184 1 97.12 157 GLN B N 1
ATOM 2521 C CA . GLN B 1 157 ? -9.797 -15.633 5.078 1 97.12 157 GLN B CA 1
ATOM 2522 C C . GLN B 1 157 ? -9.461 -17.078 5.406 1 97.12 157 GLN B C 1
ATOM 2524 O O . GLN B 1 157 ? -9.477 -17.484 6.574 1 97.12 157 GLN B O 1
ATOM 2529 N N . ASP B 1 158 ? -9.203 -17.797 4.387 1 97.44 1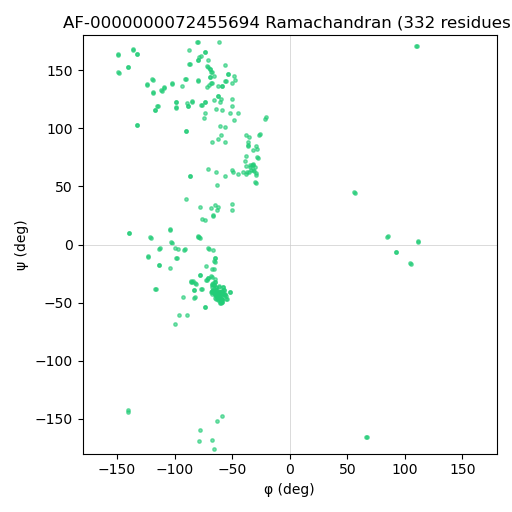58 ASP B N 1
ATOM 2530 C CA . ASP B 1 158 ? -8.828 -19.203 4.555 1 97.44 158 ASP B CA 1
ATOM 2531 C C . ASP B 1 158 ? -7.496 -19.328 5.285 1 97.44 158 ASP B C 1
ATOM 2533 O O . ASP B 1 158 ? -7.359 -20.172 6.184 1 97.44 158 ASP B O 1
ATOM 2537 N N . TRP B 1 159 ? -6.543 -18.531 4.949 1 97.81 159 TRP B N 1
ATOM 2538 C CA . TRP B 1 159 ? -5.223 -18.562 5.566 1 97.81 159 TRP B CA 1
ATOM 2539 C C . TRP B 1 159 ? -5.32 -18.281 7.062 1 97.81 159 TRP B C 1
ATOM 2541 O O . TRP B 1 159 ? -4.77 -19.031 7.875 1 97.81 159 TRP B O 1
ATOM 2551 N N . ALA B 1 160 ? -6.012 -17.219 7.398 1 96.69 160 ALA B N 1
ATOM 2552 C CA . ALA B 1 160 ? -6.137 -16.812 8.797 1 96.69 160 ALA B CA 1
ATOM 2553 C C . ALA B 1 160 ? -6.805 -17.906 9.625 1 96.69 160 ALA B C 1
ATOM 2555 O O . ALA B 1 160 ? -6.383 -18.172 10.75 1 96.69 160 ALA B O 1
ATOM 2556 N N . LYS B 1 161 ? -7.84 -18.469 9.094 1 96.12 161 LYS B N 1
ATOM 2557 C CA . LYS B 1 161 ? -8.539 -19.547 9.781 1 96.12 161 LYS B CA 1
ATOM 2558 C C . LYS B 1 161 ? -7.609 -20.734 10.047 1 96.12 161 LYS B C 1
ATOM 2560 O O . LYS B 1 161 ? -7.594 -21.281 11.148 1 96.12 161 LYS B O 1
ATOM 2565 N N . ASN B 1 162 ? -6.855 -21.141 9.047 1 95.94 162 ASN B N 1
ATOM 2566 C CA . ASN B 1 162 ? -5.961 -22.281 9.164 1 95.94 162 ASN B CA 1
ATOM 2567 C C . ASN B 1 162 ? -4.82 -22 10.141 1 95.94 162 ASN B C 1
ATOM 2569 O O . ASN B 1 162 ? -4.406 -22.891 10.891 1 95.94 162 ASN B O 1
ATOM 2573 N N . GLU B 1 163 ? -4.309 -20.812 10.117 1 94.25 163 GLU B N 1
ATOM 2574 C CA . GLU B 1 163 ? -3.221 -20.453 11.023 1 94.25 163 GLU B CA 1
ATOM 2575 C C . GLU B 1 163 ? -3.701 -20.422 12.477 1 94.25 163 GLU B C 1
ATOM 2577 O O . GLU B 1 163 ? -2.941 -20.734 13.398 1 94.25 163 GLU B O 1
ATOM 2582 N N . GLU B 1 164 ? -4.891 -19.859 12.711 1 87.25 164 GLU B N 1
ATOM 2583 C CA . GLU B 1 164 ? -5.465 -19.875 14.047 1 87.25 164 GLU B CA 1
ATOM 2584 C C . GLU B 1 164 ? -5.645 -21.297 14.562 1 87.25 164 GLU B C 1
ATOM 2586 O O . GLU B 1 164 ? -5.402 -21.578 15.742 1 87.25 164 GLU B O 1
ATOM 2591 N N . MET B 1 165 ? -6.055 -22.125 13.672 1 80.75 165 MET B N 1
ATOM 2592 C CA . MET B 1 165 ? -6.312 -23.516 14.047 1 80.75 165 MET B CA 1
ATOM 2593 C C . MET B 1 165 ? -5.008 -24.266 14.289 1 80.75 165 MET B C 1
ATOM 2595 O O . MET B 1 165 ? -4.973 -25.219 15.07 1 80.75 165 MET B O 1
ATOM 2599 N N . THR B 1 166 ? -4.016 -23.891 13.617 1 74.69 166 THR B N 1
ATOM 2600 C CA . THR B 1 166 ? -2.736 -24.578 13.789 1 74.69 166 THR B CA 1
ATOM 2601 C C . THR B 1 166 ? -2.002 -24.047 15.023 1 74.69 166 THR B C 1
ATOM 2603 O O . THR B 1 166 ? -1.173 -24.75 15.602 1 74.69 166 THR B O 1
ATOM 2606 N N . GLN B 1 167 ? -2.076 -22.75 15.438 1 70.19 167 GLN B N 1
ATOM 2607 C CA . GLN B 1 167 ? -1.439 -22.203 16.625 1 70.19 167 GLN B CA 1
ATOM 2608 C C . GLN B 1 167 ? -2.219 -22.578 17.891 1 70.19 167 GLN B C 1
ATOM 2610 O O . GLN B 1 167 ? -1.655 -22.641 18.984 1 70.19 167 GLN B O 1
ATOM 2615 N N . GLY B 1 168 ? -3.512 -22.844 17.859 1 52.06 168 GLY B N 1
ATOM 2616 C CA . GLY B 1 168 ? -4.238 -23.297 19.031 1 52.06 168 GLY B CA 1
ATOM 2617 C C . GLY B 1 168 ? -4.148 -24.797 19.25 1 52.06 168 GLY B C 1
ATOM 2618 O O . GLY B 1 168 ? -3.799 -25.547 18.328 1 52.06 168 GLY B O 1
#

InterPro domains:
  IPR001763 Rhodanese-like domain [PF00581] (58-161)
  IPR001763 Rhodanese-like domain [PS50206] (66-168)
  IPR001763 Rhodanese-like domain [SM00450] (56-165)
  IPR036873 Rhodanese-like domain superfamily [G3DSA:3.40.250.10] (53-166)
  IPR036873 Rhodanese-like domain superfamily [SSF52821] (43-162)

Organism: Betta splendens (NCBI:txid158456)

pLDDT: mean 75.34, std 31.19, range [20.7, 98.88]

Nearest PDB structures (foldseek):
  3d1p-assembly1_A  TM=7.863E-01  e=1.231E-10  Saccharomyces cerevisiae
  6k6r-assembly2_D  TM=8.428E-01  e=4.075E-10  Saccharomyces cerevisiae S288C
  6hiv-assembly1_DT  TM=8.872E-01  e=4.287E-08  Trypanosoma brucei brucei
  6sgb-assembly1_DT  TM=8.811E-01  e=1.018E-07  Trypanosoma brucei brucei
  7ane-assembly1_au  TM=7.718E-01  e=1.621E-07  Leishmania major

Radius of gyration: 37.79 Å; Cα contacts (8 Å, |Δi|>4): 428; chains: 2; bounding box: 58×133×101 Å